Protein AF-A0A6J1W344-F1 (afdb_monomer)

Nearest PDB structures (foldseek):
  9b3n-assembly1_A  TM=4.536E-01  e=1.847E-21  Homo sapiens
  5uk5-assembly1_A  TM=3.828E-01  e=1.157E-17  Rattus norvegicus
  5fm9-assembly1_A-2  TM=4.389E-01  e=2.817E-15  Homo sapiens
  9b3g-assembly1_A  TM=4.294E-01  e=3.507E-11  Homo sapiens
  4d90-assembly3_A  TM=3.451E-01  e=7.421E-11  Homo sapiens

Radius of gyration: 37.73 Å; Cα contacts (8 Å, |Δi|>4): 621; chains: 1; bounding box: 95×56×81 Å

Solvent-accessible surface area (backbone atoms only — not comparable to full-atom values): 17572 Å² total; per-residue (Å²): 132,83,86,69,98,64,95,78,77,72,65,62,54,48,67,62,59,39,39,90,88,78,67,43,57,62,27,29,83,82,19,46,65,41,66,40,87,91,42,64,44,39,50,49,45,86,34,38,37,64,79,32,15,75,38,74,49,64,48,50,80,71,59,71,46,32,76,91,21,40,72,46,70,44,68,38,88,60,41,67,43,42,42,47,34,46,18,30,35,64,78,26,10,74,38,70,44,64,37,44,78,82,58,63,30,33,88,79,20,49,66,40,71,27,60,84,30,84,67,4,37,46,42,51,48,49,96,40,37,37,68,80,30,23,76,39,56,34,37,48,57,87,81,58,66,33,35,79,76,18,45,60,40,68,40,97,62,40,40,42,43,47,49,33,93,66,34,30,68,81,33,14,78,37,54,66,84,52,64,57,77,77,58,71,30,33,80,86,18,47,64,40,82,37,99,54,90,87,31,47,47,16,35,12,42,65,31,24,27,30,53,34,17,76,38,83,33,86,84,41,83,42,43,73,31,43,89,75,76,82,79,88,80,83,77,66,57,83,62,88,63,38,84,80,48,37,66,70,72,58,60,44,78,95,26,55,36,75,51,40,46,21,18,54,39,33,60,44,84,92,54,100,60,76,51,80,63,35,89,56,95,62,72,50,78,80,51,47,54,72,77,50,61,51,72,89,26,54,38,84,34,43,54,26,18,59,51,45,64,112

Mean predicted aligned error: 20.06 Å

Secondary structure (DSS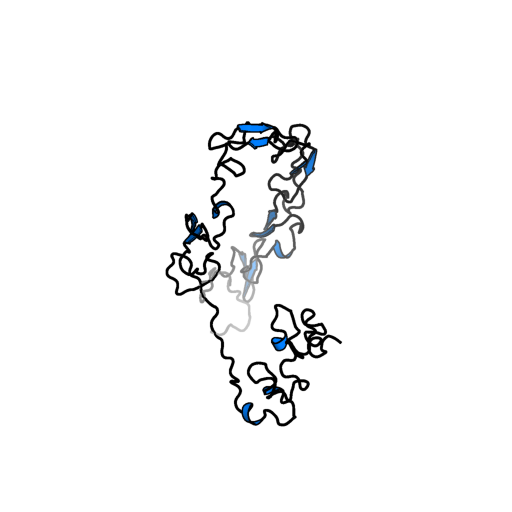P, 8-state):
-PPPSS------TTSSSB-TTT--BSSSTTPEEEEETTEEEEEPPTTEESTTS-EEP-GGGG--S-TTTEEEEEEETTEEEEEEPTTEESTTS-EE--TTTT----TTPEEEE-TTSTTSEEEEPPTTEESSSS-EETT-SSS----TT-EEE--SSS-EEEPPTTEESTTS-EETT-GGG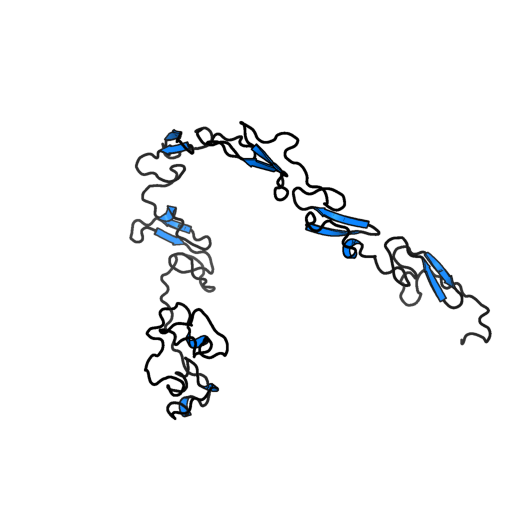G----TTPEEEE-SSTTSEEEEEPTTEESTTS-EE-TT--SEEPP--PPP-------STTHHHHTTSSS--GGG-SGGGHHHHTTTS-S-S-TTTT---SS-GGGTTTSSS--TTT-SGGGGGGGGTT-

pLDDT: mean 82.86, std 10.42, range [38.22, 96.69]

InterPro domains:
  IPR000152 EGF-type aspartate/asparagine hydroxylation site [PS00010] (33-44)
  IPR000742 EGF-like domain [PF00008] (24-52)
  IPR000742 EGF-like domain [PF00008] (60-92)
  IPR000742 EGF-like domain [PF00008] (100-132)
  IPR000742 EGF-like domain [PF00008] (141-170)
  IPR000742 EGF-like domain [PS00022] (42-53)
  IPR000742 EGF-like domain [PS00022] (82-93)
  IPR000742 EGF-like domain [PS00022] (123-134)
  IPR000742 EGF-like domain [PS00022] (161-172)
  IPR000742 EGF-like domain [PS00022] (202-213)
  IPR000742 EGF-like domain [PS01186] (42-53)
  IPR000742 EGF-like domain [PS01186] (82-93)
  IPR000742 EGF-like domain [PS01186] (161-172)
  IPR000742 EGF-like domain [PS50026] (10-54)
  IPR000742 EGF-like domain [PS50026] (56-94)
  IPR000742 EGF-like domain [PS50026] (96-135)
  IPR000742 EGF-like domain [PS50026] (137-173)
  IPR000742 EGF-like domain [PS50026] (176-214)
  IPR000742 EGF-like domain [SM00181] (13-54)
  IPR000742 EGF-like domain [SM00181] (59-94)

Organism: NCBI:txid8663

Structure (mmCIF, N/CA/C/O backbone):
data_AF-A0A6J1W344-F1
#
_entry.id   AF-A0A6J1W344-F1
#
loop_
_atom_site.group_PDB
_atom_site.id
_atom_site.type_symbol
_atom_site.label_atom_id
_atom_site.label_alt_id
_atom_site.label_comp_id
_atom_site.label_asym_id
_atom_site.label_entity_id
_atom_site.label_seq_id
_atom_site.pdbx_PDB_ins_code
_atom_site.Cartn_x
_atom_site.Cartn_y
_atom_site.Cartn_z
_atom_site.occupancy
_atom_site.B_iso_or_equiv
_atom_site.auth_seq_id
_atom_site.auth_comp_id
_atom_site.auth_asym_id
_atom_site.auth_atom_id
_atom_site.pdbx_PDB_model_num
ATOM 1 N N . PRO A 1 1 ? -44.504 23.475 47.290 1.00 38.22 1 PRO A N 1
ATOM 2 C CA . PRO A 1 1 ? -45.843 22.943 47.649 1.00 38.22 1 PRO A CA 1
ATOM 3 C C . PRO A 1 1 ? -45.927 21.449 47.295 1.00 38.22 1 PRO A C 1
ATOM 5 O O . PRO A 1 1 ? -45.581 21.108 46.167 1.00 38.22 1 PRO A O 1
ATOM 8 N N . PRO A 1 2 ? -46.295 20.559 48.233 1.00 43.62 2 PRO A N 1
ATOM 9 C CA . PRO A 1 2 ? -46.477 19.143 47.918 1.00 43.62 2 PRO A CA 1
ATOM 10 C C . PRO A 1 2 ? -47.719 18.968 47.018 1.00 43.62 2 PRO A C 1
ATOM 12 O O . PRO A 1 2 ? -48.656 19.763 47.150 1.00 43.62 2 PRO A O 1
ATOM 15 N N . PRO A 1 3 ? -47.758 17.979 46.106 1.00 48.47 3 PRO A N 1
ATOM 16 C CA . PRO A 1 3 ? -48.951 17.713 45.309 1.00 48.47 3 PRO A CA 1
ATOM 17 C C . PRO A 1 3 ? -50.066 17.150 46.202 1.00 48.47 3 PRO A C 1
ATOM 19 O O . PRO A 1 3 ? -49.810 16.370 47.120 1.00 48.47 3 PRO A O 1
ATOM 22 N N . GLY A 1 4 ? -51.296 17.598 45.950 1.00 46.12 4 GLY A N 1
ATOM 23 C CA . GLY A 1 4 ? -52.497 17.229 46.695 1.00 46.12 4 GLY A CA 1
ATOM 24 C C . GLY A 1 4 ? -52.945 15.776 46.502 1.00 46.12 4 GLY A C 1
ATOM 25 O O . GLY A 1 4 ? -52.471 15.052 45.634 1.00 46.12 4 GLY A O 1
ATOM 26 N N . VAL A 1 5 ? -53.894 15.378 47.350 1.00 54.56 5 VAL A N 1
ATOM 27 C CA . VAL A 1 5 ? -54.244 13.996 47.736 1.00 54.56 5 VAL A CA 1
ATOM 28 C C . VAL A 1 5 ? -55.045 13.208 46.685 1.00 54.56 5 VAL A C 1
ATOM 30 O O . VAL A 1 5 ? -55.353 12.045 46.904 1.00 54.56 5 VAL A O 1
ATOM 33 N N . HIS A 1 6 ? -55.312 13.762 45.506 1.00 55.59 6 HIS A N 1
ATOM 34 C CA . HIS A 1 6 ? -55.834 12.989 44.379 1.00 55.59 6 HIS A CA 1
ATOM 35 C C . HIS A 1 6 ? -55.212 13.524 43.085 1.00 55.59 6 HIS A C 1
ATOM 37 O O . HIS A 1 6 ? -55.287 14.722 42.816 1.00 55.59 6 HIS A O 1
ATOM 43 N N . CYS A 1 7 ? -54.557 12.654 42.311 1.00 58.75 7 CYS A N 1
ATOM 44 C CA . CYS A 1 7 ? -53.861 12.947 41.051 1.00 58.75 7 CYS A CA 1
ATOM 45 C C . CYS A 1 7 ? -54.820 13.363 39.911 1.00 58.75 7 CYS A C 1
ATOM 47 O O . CYS A 1 7 ? -54.810 12.760 38.843 1.00 58.75 7 CYS A O 1
ATOM 49 N N . GLU A 1 8 ? -55.692 14.348 40.133 1.00 59.25 8 GLU A N 1
ATOM 50 C CA . GLU A 1 8 ? -56.788 14.701 39.213 1.00 59.25 8 GLU A CA 1
ATOM 51 C C . GLU A 1 8 ? -56.470 15.915 38.334 1.00 59.25 8 GLU A C 1
ATOM 53 O O . GLU A 1 8 ? -57.237 16.263 37.441 1.00 59.25 8 GLU A O 1
ATOM 58 N N . ILE A 1 9 ? -55.322 16.558 38.559 1.00 62.47 9 ILE A N 1
ATOM 59 C CA . ILE A 1 9 ? -54.866 17.700 37.767 1.00 62.47 9 ILE A CA 1
ATOM 60 C C . ILE A 1 9 ? -53.700 17.230 36.899 1.00 62.47 9 ILE A C 1
ATOM 62 O O . ILE A 1 9 ? -52.571 17.113 37.373 1.00 62.47 9 ILE A O 1
ATOM 66 N N . ASN A 1 10 ? -53.998 16.940 35.632 1.00 69.56 10 ASN A N 1
ATOM 67 C CA . ASN A 1 10 ? -52.996 16.664 34.610 1.00 69.56 10 ASN A CA 1
ATOM 68 C C . ASN A 1 10 ? -52.405 17.995 34.123 1.00 69.56 10 ASN A C 1
ATOM 70 O O . ASN A 1 10 ? -53.084 18.763 33.439 1.00 69.56 10 ASN A O 1
ATOM 74 N N . ILE A 1 11 ? -51.185 18.300 34.555 1.00 81.62 11 ILE A N 1
ATOM 75 C CA . ILE A 1 11 ? -50.441 19.481 34.111 1.00 81.62 11 ILE A CA 1
ATOM 76 C C . ILE A 1 11 ? -49.847 19.140 32.745 1.00 81.62 11 ILE A C 1
ATOM 78 O O . ILE A 1 11 ? -49.239 18.088 32.629 1.00 81.62 11 ILE A O 1
ATOM 82 N N . ASP A 1 12 ? -50.015 20.010 31.743 1.00 83.69 12 ASP A N 1
ATOM 83 C CA . ASP A 1 12 ? -49.447 19.786 30.406 1.00 83.69 12 ASP A CA 1
ATOM 84 C C . ASP A 1 12 ? -47.916 19.780 30.469 1.00 83.69 12 ASP A C 1
ATOM 86 O O . ASP A 1 12 ? -47.257 20.824 30.428 1.00 83.69 12 ASP A O 1
ATOM 90 N N . ASP A 1 13 ? -47.351 18.580 30.540 1.00 86.75 13 ASP A N 1
ATOM 91 C CA . ASP A 1 13 ? -45.921 18.360 30.647 1.00 86.75 13 ASP A CA 1
ATOM 92 C C . ASP A 1 13 ? -45.195 18.621 29.320 1.00 86.75 13 ASP A C 1
ATOM 94 O O . ASP A 1 13 ? -43.965 18.583 29.294 1.00 86.75 13 ASP A O 1
ATOM 98 N N . CYS A 1 14 ? -45.900 18.931 28.224 1.00 89.00 14 CYS A N 1
ATOM 99 C CA . CYS A 1 14 ? -45.315 19.357 26.952 1.00 89.00 14 CYS A CA 1
ATOM 100 C C . CYS A 1 14 ? -45.150 20.880 26.829 1.00 89.00 14 CYS A C 1
ATOM 102 O O . CYS A 1 14 ? -44.471 21.337 25.903 1.00 89.00 14 CYS A O 1
ATOM 104 N N . SER A 1 15 ? -45.706 21.659 27.763 1.00 89.38 15 SER A N 1
ATOM 105 C CA . SER A 1 15 ? -45.646 23.123 27.764 1.00 89.38 15 SER A CA 1
ATOM 106 C C . SER A 1 15 ? -44.937 23.649 29.022 1.00 89.38 15 SER A C 1
ATOM 108 O O . SER A 1 15 ? -45.443 23.477 30.128 1.00 89.38 15 SER A O 1
ATOM 110 N N . PRO A 1 16 ? -43.793 24.349 28.904 1.00 86.50 16 PRO A N 1
ATOM 111 C CA . PRO A 1 16 ? -43.102 24.743 27.673 1.00 86.50 16 PRO A CA 1
ATOM 112 C C . PRO A 1 16 ? -42.390 23.571 26.975 1.00 86.50 16 PRO A C 1
ATOM 114 O O . PRO A 1 16 ? -41.986 22.606 27.614 1.00 86.50 16 PRO A O 1
ATOM 117 N N . ALA A 1 17 ? -42.179 23.686 25.656 1.00 83.31 17 ALA A N 1
ATOM 118 C CA . ALA A 1 17 ? -41.548 22.640 24.834 1.00 83.31 17 ALA A CA 1
ATOM 119 C C . ALA A 1 17 ? -40.085 22.335 25.218 1.00 83.31 17 ALA A C 1
ATOM 121 O O . ALA A 1 17 ? -39.524 21.320 24.797 1.00 83.31 17 ALA A O 1
ATOM 122 N N . THR A 1 18 ? -39.462 23.208 26.007 1.00 86.62 18 THR A N 1
ATOM 123 C CA . THR A 1 18 ? -38.133 23.029 26.589 1.00 86.62 18 THR A CA 1
ATOM 124 C C . THR A 1 18 ? -38.235 22.825 28.091 1.00 86.62 18 THR A C 1
ATOM 126 O O . THR A 1 18 ? -39.094 23.392 28.763 1.00 86.62 18 THR A O 1
ATOM 129 N N . ASP A 1 19 ? -37.338 22.015 28.632 1.00 83.56 19 ASP A N 1
ATOM 130 C CA . ASP A 1 19 ? -37.222 21.838 30.069 1.00 83.56 19 ASP A CA 1
ATOM 131 C C . ASP A 1 19 ? -36.736 23.148 30.737 1.00 83.56 19 ASP A C 1
ATOM 133 O O . ASP A 1 19 ? -35.712 23.695 30.318 1.00 83.56 19 ASP A O 1
ATOM 137 N N . PRO A 1 20 ? -37.433 23.675 31.761 1.00 81.25 20 PRO A N 1
ATOM 138 C CA . PRO A 1 20 ? -37.092 24.964 32.365 1.00 81.25 20 PRO A CA 1
ATOM 139 C C . PRO A 1 20 ? -35.741 25.008 33.093 1.00 81.25 20 PRO A C 1
ATOM 141 O O . PRO A 1 20 ? -35.205 26.097 33.281 1.00 81.25 20 PRO A O 1
ATOM 144 N N . GLN A 1 21 ? -35.202 23.864 33.532 1.00 83.38 21 GLN A N 1
ATOM 145 C CA . GLN A 1 21 ? -33.934 23.810 34.269 1.00 83.38 21 GLN A CA 1
ATOM 146 C C . GLN A 1 21 ? -32.740 23.609 33.337 1.00 83.38 21 GLN A C 1
ATOM 148 O O . GLN A 1 21 ? -31.692 24.222 33.520 1.00 83.38 21 GLN A O 1
ATOM 153 N N . THR A 1 22 ? -32.894 22.748 32.334 1.00 85.25 22 THR A N 1
ATOM 154 C CA . THR A 1 22 ? -31.814 22.347 31.423 1.00 85.25 22 THR A CA 1
ATOM 155 C C . THR A 1 22 ? -31.841 23.089 30.090 1.00 85.25 22 THR A C 1
ATOM 157 O O . THR A 1 22 ? -30.875 23.007 29.337 1.00 85.25 22 THR A O 1
ATOM 160 N N . LEU A 1 23 ? -32.938 23.792 29.774 1.00 84.88 23 LEU A N 1
ATOM 161 C CA . LEU A 1 23 ? -33.190 24.486 28.501 1.00 84.88 23 LEU A CA 1
ATOM 162 C C . LEU A 1 23 ? -33.143 23.570 27.262 1.00 84.88 23 LEU A C 1
ATOM 164 O O . LEU A 1 23 ? -33.105 24.052 26.130 1.00 84.88 23 LEU A O 1
ATOM 168 N N . THR A 1 24 ? -33.180 22.248 27.450 1.00 87.44 24 THR A N 1
ATOM 169 C CA . THR A 1 24 ? -33.183 21.275 26.349 1.00 87.44 24 THR A CA 1
ATOM 170 C C . THR A 1 24 ? -34.606 21.004 25.849 1.00 87.44 24 THR A C 1
ATOM 172 O O . THR A 1 24 ? -35.546 21.032 26.647 1.00 87.44 24 THR A O 1
ATOM 175 N N . PRO A 1 25 ? -34.814 20.733 24.547 1.00 89.50 25 PRO A N 1
ATOM 176 C CA . PRO A 1 25 ? -36.134 20.383 24.020 1.00 89.50 25 PRO A CA 1
ATOM 177 C C . PRO A 1 25 ? -36.622 19.070 24.630 1.00 89.50 25 PRO A C 1
ATOM 179 O O . PRO A 1 25 ? -35.883 18.091 24.634 1.00 89.50 25 PRO A O 1
ATOM 182 N N . LYS A 1 26 ? -37.863 19.018 25.128 1.00 89.69 26 LYS A N 1
ATOM 183 C CA . LYS A 1 26 ? -38.433 17.827 25.788 1.00 89.69 26 LYS A CA 1
ATOM 184 C C . LYS A 1 26 ? -38.352 16.575 24.908 1.00 89.69 26 LYS A C 1
ATOM 186 O O . LYS A 1 26 ? -37.966 15.528 25.413 1.00 89.69 26 LYS A O 1
ATOM 191 N N . CYS A 1 27 ? -38.576 16.715 23.601 1.00 93.56 27 CYS A N 1
ATOM 192 C CA . CYS A 1 27 ? -38.293 15.685 22.599 1.00 93.56 27 CYS A CA 1
ATOM 193 C C . CYS A 1 27 ? -37.255 16.193 21.586 1.00 93.56 27 CYS A C 1
ATOM 195 O O . CYS A 1 27 ? -37.446 17.237 20.959 1.00 93.56 27 CYS A O 1
ATOM 197 N N . PHE A 1 28 ? -36.163 15.454 21.413 1.00 91.88 28 PHE A N 1
ATOM 198 C CA . PHE A 1 28 ? -35.108 15.718 20.438 1.00 91.88 28 PHE A CA 1
ATOM 199 C C . PHE A 1 28 ? -35.510 15.275 19.025 1.00 91.88 28 PHE A C 1
ATOM 201 O O . PHE A 1 28 ? -36.559 14.667 18.816 1.00 91.88 28 PHE A O 1
ATOM 208 N N . ASN A 1 29 ? -34.689 15.634 18.031 1.00 90.50 29 ASN A N 1
ATOM 209 C CA . ASN A 1 29 ? -34.823 15.190 16.637 1.00 90.50 29 ASN A CA 1
ATOM 210 C C . ASN A 1 29 ? -36.224 15.395 16.025 1.00 90.50 29 ASN A C 1
ATOM 212 O O . ASN A 1 29 ? -36.704 14.592 15.229 1.00 90.50 29 ASN A O 1
ATOM 216 N N . LYS A 1 30 ? -36.879 16.511 16.385 1.00 90.88 30 LYS A N 1
ATOM 217 C CA . LYS A 1 30 ? -38.253 16.861 15.972 1.00 90.88 30 LYS A CA 1
ATOM 218 C C . LYS A 1 30 ? -39.311 15.826 16.396 1.00 90.88 30 LYS A C 1
ATOM 220 O O . LYS A 1 30 ? -40.369 15.746 15.774 1.00 90.88 30 LYS A O 1
ATOM 225 N N . GLY A 1 31 ? -39.042 15.055 17.451 1.00 92.38 31 GLY A N 1
ATOM 226 C CA . GLY A 1 31 ? -40.023 14.176 18.078 1.00 92.38 31 GLY A CA 1
ATOM 227 C C . GLY A 1 31 ? -41.233 14.958 18.592 1.00 92.38 31 GLY A C 1
ATOM 228 O O . GLY A 1 31 ? -41.122 16.106 19.029 1.00 92.38 31 GLY A O 1
ATOM 229 N N . ARG A 1 32 ? -42.413 14.339 18.532 1.00 94.75 32 ARG A N 1
ATOM 230 C CA . ARG A 1 32 ? -43.663 14.941 19.006 1.00 94.75 32 ARG A CA 1
ATOM 231 C C . ARG A 1 32 ? -43.885 14.587 20.474 1.00 94.75 32 ARG A C 1
ATOM 233 O O . ARG A 1 32 ? -44.046 13.415 20.800 1.00 94.75 32 ARG A O 1
ATOM 240 N N . CYS A 1 33 ? -43.965 15.601 21.331 1.00 94.69 33 CYS A N 1
ATOM 241 C CA . CYS A 1 33 ? -44.332 15.424 22.734 1.00 94.69 33 CYS A CA 1
ATOM 242 C C . CYS A 1 33 ? -45.811 15.033 22.869 1.00 94.69 33 CYS A C 1
ATOM 244 O O . CYS A 1 33 ? -46.678 15.569 22.171 1.00 94.69 33 CYS A O 1
ATOM 246 N N . VAL A 1 34 ? -46.082 14.072 23.745 1.00 94.19 34 VAL A N 1
ATOM 247 C CA . VAL A 1 34 ? -47.416 13.597 24.102 1.00 94.19 34 VAL A CA 1
ATOM 248 C C . VAL A 1 34 ? -47.541 13.619 25.617 1.00 94.19 34 VAL A C 1
ATOM 250 O O . VAL A 1 34 ? -46.873 12.846 26.307 1.00 94.19 34 VAL A O 1
ATOM 253 N N . ASP A 1 35 ? -48.422 14.490 26.092 1.00 90.19 35 ASP A N 1
ATOM 254 C CA . ASP A 1 35 ? -48.763 14.669 27.499 1.00 90.19 35 ASP A CA 1
ATOM 255 C C . ASP A 1 35 ? -49.410 13.405 28.100 1.00 90.19 35 ASP A C 1
ATOM 257 O O . ASP A 1 35 ? -50.191 12.708 27.431 1.00 90.19 35 ASP A O 1
ATOM 261 N N . LYS A 1 36 ? -49.044 13.069 29.340 1.00 87.12 36 LYS A N 1
ATOM 262 C CA . LYS A 1 36 ? -49.486 11.876 30.077 1.00 87.12 36 LYS A CA 1
ATOM 263 C C . LYS A 1 36 ? -49.763 12.237 31.535 1.00 87.12 36 LYS A C 1
ATOM 265 O O . LYS A 1 36 ? -49.214 13.174 32.087 1.00 87.12 36 LYS A O 1
ATOM 270 N N . VAL A 1 37 ? -50.563 11.412 32.206 1.00 84.12 37 VAL A N 1
ATOM 271 C CA . VAL A 1 37 ? -50.795 11.584 33.645 1.00 84.12 37 VAL A CA 1
ATOM 272 C C . VAL A 1 37 ? -49.487 11.347 34.404 1.00 84.12 37 VAL A C 1
ATOM 274 O O . VAL A 1 37 ? -49.003 10.216 34.464 1.00 84.12 37 VAL A O 1
ATOM 277 N N . GLY A 1 38 ? -48.939 12.414 34.988 1.00 80.06 38 GLY A N 1
ATOM 278 C CA . GLY A 1 38 ? -47.702 12.378 35.771 1.00 80.06 38 GLY A CA 1
ATOM 279 C C . GLY A 1 38 ? -46.411 12.431 34.945 1.00 80.06 38 GLY A C 1
ATOM 280 O O . GLY A 1 38 ? -45.372 12.011 35.458 1.00 80.06 38 GLY A O 1
ATOM 281 N N . GLY A 1 39 ? -46.458 12.903 33.693 1.00 86.19 39 GLY A N 1
ATOM 282 C CA . GLY A 1 39 ? -45.269 13.115 32.867 1.00 86.19 39 GLY A CA 1
ATOM 283 C C . GLY A 1 39 ? -45.573 13.285 31.376 1.00 86.19 39 GLY A C 1
ATOM 284 O O . GLY A 1 39 ? -46.703 13.470 30.948 1.00 86.19 39 GLY A O 1
ATOM 285 N N . TYR A 1 40 ? -44.554 13.138 30.531 1.00 90.50 40 TYR A N 1
ATOM 286 C CA . TYR A 1 40 ? -44.717 13.154 29.074 1.00 90.50 40 TYR A CA 1
ATOM 287 C C . TYR A 1 40 ? -44.023 11.956 28.425 1.00 90.50 40 TYR A C 1
ATOM 289 O O . TYR A 1 40 ? -43.172 11.301 29.021 1.00 90.50 40 TYR A O 1
ATOM 297 N N . SER A 1 41 ? -44.389 11.684 27.177 1.00 94.06 41 SER A N 1
ATOM 298 C CA . SER A 1 41 ? -43.730 10.702 26.308 1.00 94.06 41 SER A CA 1
ATOM 299 C C . SER A 1 41 ? -43.429 11.332 24.952 1.00 94.06 41 SER A C 1
ATOM 301 O O . SER A 1 41 ? -44.128 12.257 24.532 1.00 94.06 41 SER A O 1
ATOM 303 N N . CYS A 1 42 ? -42.410 10.844 24.249 1.00 95.75 42 CYS A N 1
ATOM 304 C CA . CYS A 1 42 ? -42.059 11.339 22.923 1.00 95.75 42 CYS A CA 1
ATOM 305 C C . CYS A 1 42 ? -42.396 10.311 21.838 1.00 95.75 42 CYS A C 1
ATOM 307 O O . CYS A 1 42 ? -42.020 9.146 21.918 1.00 95.75 42 CYS A O 1
ATOM 309 N N . LEU A 1 43 ? -43.095 10.755 20.791 1.00 95.12 43 LEU A N 1
ATOM 310 C CA . LEU A 1 43 ? -43.266 10.001 19.553 1.00 95.12 43 LEU A CA 1
ATOM 311 C C . LEU A 1 43 ? -42.148 10.383 18.586 1.00 95.12 43 LEU A C 1
ATOM 313 O O . LEU A 1 43 ? -42.119 11.505 18.066 1.00 95.12 43 LEU A O 1
ATOM 317 N N . CYS A 1 44 ? -41.233 9.450 18.356 1.00 92.31 44 CYS A N 1
ATOM 318 C CA . CYS A 1 44 ? -40.071 9.667 17.506 1.00 92.31 44 CYS A CA 1
ATOM 319 C C . CYS A 1 44 ? -40.421 9.565 16.023 1.00 92.31 44 CYS A C 1
ATOM 321 O O . CYS A 1 44 ? -41.293 8.793 15.618 1.00 92.31 44 CYS A O 1
ATOM 323 N N . LEU A 1 45 ? -39.735 10.367 15.207 1.00 88.94 45 LEU A N 1
ATOM 324 C CA . LEU A 1 45 ? -39.769 10.203 13.757 1.00 88.94 45 LEU A CA 1
ATOM 325 C C . LEU A 1 45 ? -39.030 8.911 13.359 1.00 88.94 45 LEU A C 1
ATOM 327 O O . LEU A 1 45 ? -38.156 8.466 14.106 1.00 88.94 45 LEU A O 1
ATOM 331 N N . PRO A 1 46 ? -39.344 8.317 12.189 1.00 87.25 46 PRO A N 1
ATOM 332 C CA . PRO A 1 46 ? -38.592 7.178 11.668 1.00 87.25 46 PRO A CA 1
ATOM 333 C C . PRO A 1 46 ? -37.084 7.463 11.655 1.00 87.25 46 PRO A C 1
ATOM 335 O O . PRO A 1 46 ? -36.677 8.566 11.288 1.00 87.25 46 PRO A O 1
ATOM 338 N N . GLY A 1 47 ? -36.284 6.483 12.077 1.00 82.75 47 GLY A N 1
ATOM 339 C CA . GLY A 1 47 ? -34.832 6.610 12.239 1.00 82.75 47 GLY A CA 1
ATOM 340 C C . GLY A 1 47 ? -34.372 7.079 13.623 1.00 82.75 47 GLY A C 1
ATOM 341 O O . GLY A 1 47 ? -33.188 6.997 13.899 1.00 82.75 47 GLY A O 1
ATOM 342 N N . PHE A 1 48 ? -35.265 7.504 14.528 1.00 88.62 48 PHE A N 1
ATOM 343 C CA . PHE A 1 48 ? -34.884 7.946 15.878 1.00 88.62 48 PHE A CA 1
ATOM 344 C C . PHE A 1 48 ? -35.480 7.072 16.988 1.00 88.62 48 PHE A C 1
ATOM 346 O O . PHE A 1 48 ? -36.594 6.559 16.867 1.00 88.62 48 PHE A O 1
ATOM 353 N N . VAL A 1 49 ? -34.740 6.925 18.088 1.00 86.62 49 VAL A N 1
ATOM 354 C CA . VAL A 1 49 ? -35.062 6.090 19.257 1.00 86.62 49 VAL A CA 1
ATOM 355 C C . VAL A 1 49 ? -34.655 6.773 20.567 1.00 86.62 49 VAL A C 1
ATOM 357 O O . VAL A 1 49 ? -33.974 7.798 20.567 1.00 86.62 49 VAL A O 1
ATOM 360 N N . GLY A 1 50 ? -35.071 6.192 21.693 1.00 88.06 50 GLY A N 1
ATOM 361 C CA . GLY A 1 50 ? -34.856 6.733 23.037 1.00 88.06 50 GLY A CA 1
ATOM 362 C C . GLY A 1 50 ? -36.117 7.382 23.605 1.00 88.06 50 GLY A C 1
ATOM 363 O O . GLY A 1 50 ? -37.035 7.735 22.864 1.00 88.06 50 GLY A O 1
ATOM 364 N N . GLU A 1 51 ? -36.160 7.536 24.928 1.00 91.50 51 GLU A N 1
ATOM 365 C CA . GLU A 1 51 ? -37.327 8.066 25.656 1.00 91.50 51 GLU A CA 1
ATOM 366 C C . GLU A 1 51 ? -37.675 9.500 25.230 1.00 91.50 51 GLU A C 1
ATOM 368 O O . GLU A 1 51 ? -38.833 9.920 25.285 1.00 91.50 51 GLU A O 1
ATOM 373 N N . ARG A 1 52 ? -36.673 10.254 24.762 1.00 91.88 52 ARG A N 1
ATOM 374 C CA . ARG A 1 52 ? -36.806 11.622 24.260 1.00 91.88 52 ARG A CA 1
ATOM 375 C C . ARG A 1 52 ? -36.393 11.743 22.794 1.00 91.88 52 ARG A C 1
ATOM 377 O O . ARG A 1 52 ? -36.170 12.861 22.334 1.00 91.88 52 ARG A O 1
ATOM 384 N N . CYS A 1 53 ? -36.328 10.641 22.044 1.00 92.00 53 CYS A N 1
ATOM 385 C CA . CYS A 1 53 ? -35.892 10.600 20.642 1.00 92.00 53 CYS A CA 1
ATOM 386 C C . CYS A 1 53 ? -34.471 11.133 20.410 1.00 92.00 53 CYS A C 1
ATOM 388 O O . CYS A 1 53 ? -34.184 11.714 19.366 1.00 92.00 53 CYS A O 1
ATOM 390 N N . GLU A 1 54 ? -33.598 11.002 21.403 1.00 88.50 54 GLU A N 1
ATOM 391 C CA . GLU A 1 54 ? -32.230 11.512 21.406 1.00 88.50 54 GLU A CA 1
ATOM 392 C C . GLU A 1 54 ? -31.256 10.676 20.565 1.00 88.50 54 GLU A C 1
ATOM 394 O O . GLU A 1 54 ? -30.233 11.201 20.125 1.00 88.50 54 GLU A O 1
ATOM 399 N N . GLY A 1 55 ? -31.570 9.402 20.321 1.00 86.69 55 GLY A N 1
ATOM 400 C CA . GLY A 1 55 ? -30.730 8.479 19.563 1.00 86.69 55 GLY A CA 1
ATOM 401 C C . GLY A 1 55 ? -31.132 8.382 18.094 1.00 86.69 55 GLY A C 1
ATOM 402 O O . GLY A 1 55 ? -32.317 8.317 17.781 1.00 86.69 55 GLY A O 1
ATOM 403 N N . ASP A 1 56 ? -30.147 8.324 17.200 1.00 84.19 56 ASP A N 1
ATOM 404 C CA . ASP A 1 56 ? -30.308 7.919 15.794 1.00 84.19 56 ASP A CA 1
ATOM 405 C C . ASP A 1 56 ? -30.093 6.399 15.685 1.00 84.19 56 ASP A C 1
ATOM 407 O O . ASP A 1 56 ? -29.141 5.854 16.255 1.00 84.19 56 ASP A O 1
ATOM 411 N N . VAL A 1 57 ? -30.998 5.697 15.007 1.00 87.06 57 VAL A N 1
ATOM 412 C CA . VAL A 1 57 ? -30.925 4.246 14.790 1.00 87.06 57 VAL A CA 1
ATOM 413 C C . VAL A 1 57 ? -29.817 3.973 13.805 1.00 87.06 57 VAL A C 1
ATOM 415 O O . VAL A 1 57 ? -29.936 4.395 12.677 1.00 87.06 57 VAL A O 1
ATOM 418 N N . ASN A 1 58 ? -28.797 3.202 14.174 1.00 85.38 58 ASN A N 1
ATOM 419 C CA . ASN A 1 58 ? -27.739 2.858 13.229 1.00 85.38 58 ASN A CA 1
ATOM 420 C C . ASN A 1 58 ? -28.157 1.710 12.285 1.00 85.38 58 ASN A C 1
ATOM 422 O O . ASN A 1 58 ? -28.008 0.533 12.631 1.00 85.38 58 ASN A O 1
ATOM 426 N N . GLU A 1 59 ? -28.656 2.030 11.087 1.00 87.38 59 GLU A N 1
ATOM 427 C CA . GLU A 1 59 ? -29.073 1.057 10.070 1.00 87.38 59 GLU A CA 1
ATOM 428 C C . GLU A 1 59 ? -27.927 0.143 9.607 1.00 87.38 59 GLU A C 1
ATOM 430 O O . GLU A 1 59 ? -28.172 -1.012 9.241 1.00 87.38 59 GLU A O 1
ATOM 435 N N . CYS A 1 60 ? -26.671 0.601 9.663 1.00 88.25 60 CYS A N 1
ATOM 436 C CA . CYS A 1 60 ? -25.517 -0.215 9.274 1.00 88.25 60 CYS A CA 1
ATOM 437 C C . CYS A 1 60 ? -25.298 -1.430 10.191 1.00 88.25 60 CYS A C 1
ATOM 439 O O . CYS A 1 60 ? -24.759 -2.439 9.731 1.00 88.25 60 CYS A O 1
ATOM 441 N N . LEU A 1 61 ? -25.765 -1.397 11.447 1.00 89.00 61 LEU A N 1
ATOM 442 C CA . LEU A 1 61 ? -25.653 -2.535 12.374 1.00 89.00 61 LEU A CA 1
ATOM 443 C C . LEU A 1 61 ? -26.476 -3.756 11.938 1.00 89.00 61 LEU A C 1
ATOM 445 O O . LEU A 1 61 ? -26.178 -4.876 12.345 1.00 89.00 61 LEU A O 1
ATOM 449 N N . SER A 1 62 ? -27.474 -3.566 11.069 1.00 87.00 62 SER A N 1
ATOM 450 C CA . SER A 1 62 ? -28.273 -4.665 10.508 1.00 87.00 62 SER A CA 1
ATOM 451 C C . SER A 1 62 ? -27.587 -5.378 9.335 1.00 87.00 62 SER A C 1
ATOM 453 O O . SER A 1 62 ? -28.198 -6.235 8.700 1.00 87.00 62 SER A O 1
ATOM 455 N N . ASN A 1 63 ? -26.333 -5.027 9.022 1.00 90.00 63 ASN A N 1
ATOM 456 C CA . ASN A 1 63 ? -25.576 -5.518 7.867 1.00 90.00 63 ASN A CA 1
ATOM 457 C C . ASN A 1 63 ? -26.360 -5.445 6.538 1.00 90.00 63 ASN A C 1
ATOM 459 O O . ASN A 1 63 ? -26.474 -6.449 5.832 1.00 90.00 63 ASN A O 1
ATOM 463 N N . PRO A 1 64 ? -26.906 -4.273 6.158 1.00 91.19 64 PRO A N 1
ATOM 464 C CA . PRO A 1 64 ? -27.721 -4.158 4.953 1.00 91.19 64 PRO A CA 1
ATOM 465 C C . PRO A 1 64 ? -26.905 -4.227 3.649 1.00 91.19 64 PRO A C 1
ATOM 467 O O . PRO A 1 64 ? -27.488 -4.369 2.578 1.00 91.19 64 PRO A O 1
ATOM 470 N N . CYS A 1 65 ? -25.576 -4.123 3.719 1.00 96.12 65 CYS A N 1
ATOM 471 C CA . CYS A 1 65 ? -24.660 -4.110 2.579 1.00 96.12 65 CYS A CA 1
ATOM 472 C C . CYS A 1 65 ? -24.060 -5.503 2.280 1.00 96.12 65 CYS A C 1
ATOM 474 O O . CYS A 1 65 ? -23.735 -6.243 3.208 1.00 96.12 65 CYS A O 1
ATOM 476 N N . ASP A 1 66 ? -23.849 -5.858 1.004 1.00 95.00 66 ASP A N 1
ATOM 477 C CA . ASP A 1 66 ? -23.148 -7.087 0.597 1.00 95.00 66 ASP A CA 1
ATOM 478 C C . ASP A 1 66 ? -21.661 -6.982 0.960 1.00 95.00 66 ASP A C 1
ATOM 480 O O . ASP A 1 66 ? -20.903 -6.177 0.414 1.00 95.00 66 ASP A O 1
ATOM 484 N N . GLN A 1 67 ? -21.227 -7.848 1.874 1.00 91.56 67 GLN A N 1
ATOM 485 C CA . GLN A 1 67 ? -19.868 -7.855 2.414 1.00 91.56 67 GLN A CA 1
ATOM 486 C C . GLN A 1 67 ? -18.779 -8.027 1.342 1.00 91.56 67 GLN A C 1
ATOM 488 O O . GLN A 1 67 ? -17.650 -7.572 1.535 1.00 91.56 67 GLN A O 1
ATOM 493 N N . ARG A 1 68 ? -19.092 -8.663 0.204 1.00 90.56 68 ARG A N 1
ATOM 494 C CA . ARG A 1 68 ? -18.133 -8.873 -0.894 1.00 90.56 68 ARG A CA 1
ATOM 495 C C . ARG A 1 68 ? -17.877 -7.587 -1.672 1.00 90.56 68 ARG A C 1
ATOM 497 O O . ARG A 1 68 ? -16.746 -7.337 -2.090 1.00 90.56 68 ARG A O 1
ATOM 504 N N . GLY A 1 69 ? -18.928 -6.793 -1.864 1.00 90.31 69 GLY A N 1
ATOM 505 C CA . GLY A 1 69 ? -18.918 -5.608 -2.712 1.00 90.31 69 GLY A CA 1
ATOM 506 C C . GLY A 1 69 ? -18.764 -4.293 -1.966 1.00 90.31 69 GLY A C 1
ATOM 507 O O . GLY A 1 69 ? -18.458 -3.285 -2.593 1.00 90.31 69 GLY A O 1
ATOM 508 N N . THR A 1 70 ? -18.955 -4.262 -0.650 1.00 94.19 70 THR A N 1
ATOM 509 C CA . THR A 1 70 ? -18.928 -3.021 0.132 1.00 94.19 70 THR A CA 1
ATOM 510 C C . THR A 1 70 ? -17.547 -2.735 0.723 1.00 94.19 70 THR A C 1
ATOM 512 O O . THR A 1 70 ? -16.851 -3.623 1.222 1.00 94.19 70 THR A O 1
ATOM 515 N N . GLN A 1 71 ? -17.124 -1.476 0.616 1.00 93.50 71 GLN A N 1
ATOM 516 C CA . GLN A 1 71 ? -15.937 -0.918 1.261 1.00 93.50 71 GLN A CA 1
ATOM 517 C C . GLN A 1 71 ? -16.286 -0.338 2.634 1.00 93.50 71 GLN A C 1
ATOM 519 O O . GLN A 1 71 ? -15.537 -0.531 3.585 1.00 93.50 71 GLN A O 1
ATOM 524 N N . ASN A 1 72 ? -17.418 0.360 2.730 1.00 94.38 72 ASN A N 1
ATOM 525 C CA . ASN A 1 72 ? -17.869 1.016 3.950 1.00 94.38 72 ASN A CA 1
ATOM 526 C C . ASN A 1 72 ? -19.403 1.135 3.964 1.00 94.38 72 ASN A C 1
ATOM 528 O O . ASN A 1 72 ? -20.021 1.272 2.907 1.00 94.38 72 ASN A O 1
ATOM 532 N N . CYS A 1 73 ? -20.022 1.090 5.145 1.00 95.00 73 CYS A N 1
ATOM 533 C CA . CYS A 1 73 ? -21.437 1.416 5.318 1.00 95.00 73 CYS A CA 1
ATOM 534 C C . CYS A 1 73 ? -21.545 2.767 6.017 1.00 95.00 73 CYS A C 1
ATOM 536 O O . CYS A 1 73 ? -21.041 2.951 7.121 1.00 95.00 73 CYS A O 1
ATOM 538 N N . VAL A 1 74 ? -22.202 3.714 5.358 1.00 94.06 74 VAL A N 1
ATOM 539 C CA . VAL A 1 74 ? -22.416 5.060 5.873 1.00 94.06 74 VAL A CA 1
ATOM 540 C C . VAL A 1 74 ? -23.830 5.153 6.420 1.00 94.06 74 VAL A C 1
ATOM 542 O O . VAL A 1 74 ? -24.807 5.054 5.672 1.00 94.06 74 VAL A O 1
ATOM 545 N N . GLN A 1 75 ? -23.902 5.379 7.725 1.00 87.44 75 GLN A N 1
ATOM 546 C CA . GLN A 1 75 ? -25.124 5.666 8.460 1.00 87.44 75 GLN A CA 1
ATOM 547 C C . GLN A 1 75 ? -25.800 6.945 7.942 1.00 87.44 75 GLN A C 1
ATOM 549 O O . GLN A 1 75 ? -25.124 7.949 7.689 1.00 87.44 75 GLN A O 1
ATOM 554 N N . ARG A 1 76 ? -27.128 6.926 7.781 1.00 87.38 76 ARG A N 1
ATOM 555 C CA . ARG A 1 76 ? -27.943 8.101 7.437 1.00 87.38 76 ARG A CA 1
ATOM 556 C C . ARG A 1 76 ? -29.208 8.108 8.289 1.00 87.38 76 ARG A C 1
ATOM 558 O O . ARG A 1 76 ? -29.646 7.079 8.760 1.00 87.38 76 ARG A O 1
ATOM 565 N N . VAL A 1 77 ? -29.839 9.269 8.434 1.00 85.94 77 VAL A N 1
ATOM 566 C CA . VAL A 1 77 ? -31.111 9.349 9.165 1.00 85.94 77 VAL A CA 1
ATOM 567 C C . VAL A 1 77 ? -32.171 8.521 8.437 1.00 85.94 77 VAL A C 1
ATOM 569 O O . VAL A 1 77 ? -32.551 8.877 7.315 1.00 85.94 77 VAL A O 1
ATOM 572 N N . ASN A 1 78 ? -32.659 7.460 9.086 1.00 85.62 78 ASN A N 1
ATOM 573 C CA . ASN A 1 78 ? -33.679 6.550 8.555 1.00 85.62 78 ASN A CA 1
ATOM 574 C C . ASN A 1 78 ? -33.284 5.874 7.223 1.00 85.62 78 ASN A C 1
ATOM 576 O O . ASN A 1 78 ? -34.149 5.538 6.407 1.00 85.62 78 ASN A O 1
ATOM 580 N N . ASP A 1 79 ? -31.986 5.747 6.943 1.00 90.62 79 ASP A N 1
ATOM 581 C CA . ASP A 1 79 ? -31.472 5.151 5.710 1.00 90.62 79 ASP A CA 1
ATOM 582 C C . ASP A 1 79 ? -30.011 4.717 5.888 1.00 90.62 79 ASP A C 1
ATOM 584 O O . ASP A 1 79 ? -29.340 5.032 6.860 1.00 90.62 79 ASP A O 1
ATOM 588 N N . TYR A 1 80 ? -29.462 4.036 4.895 1.00 91.19 80 TYR A N 1
ATOM 589 C CA . TYR A 1 80 ? -28.045 3.702 4.853 1.00 91.19 80 TYR A CA 1
ATOM 590 C C . TYR A 1 80 ? -27.510 3.911 3.444 1.00 91.19 80 TYR A C 1
ATOM 592 O O . TYR A 1 80 ? -28.236 3.852 2.449 1.00 91.19 80 TYR A O 1
ATOM 600 N N . LYS A 1 81 ? -26.199 4.116 3.336 1.00 94.38 81 LYS A N 1
ATOM 601 C CA . LYS A 1 81 ? -25.501 4.117 2.053 1.00 94.38 81 LYS A CA 1
ATOM 602 C C . LYS A 1 81 ? -24.334 3.144 2.102 1.00 94.38 81 LYS A C 1
ATOM 604 O O . LYS A 1 81 ? -23.385 3.351 2.849 1.00 94.38 81 LYS A O 1
ATOM 609 N N . CYS A 1 82 ? -24.369 2.133 1.245 1.00 96.69 82 CYS A N 1
ATOM 610 C CA . CYS A 1 82 ? -23.218 1.271 1.018 1.00 96.69 82 CYS A CA 1
ATOM 611 C C . CYS A 1 82 ? -22.264 1.954 0.032 1.00 96.69 82 CYS A C 1
ATOM 613 O O . CYS A 1 82 ? -22.648 2.318 -1.080 1.00 96.69 82 CYS A O 1
ATOM 615 N N . GLU A 1 83 ? -21.015 2.148 0.435 1.00 94.75 83 GLU A N 1
ATOM 616 C CA . GLU A 1 83 ? -19.947 2.591 -0.454 1.00 94.75 83 GLU A CA 1
ATOM 617 C C . GLU A 1 83 ? -19.338 1.361 -1.116 1.00 94.75 83 GLU A C 1
ATOM 619 O O . GLU A 1 83 ? -18.731 0.517 -0.454 1.00 94.75 83 GLU A O 1
ATOM 624 N N . CYS A 1 84 ? -19.562 1.218 -2.419 1.00 92.62 84 CYS A N 1
ATOM 625 C CA . CYS A 1 84 ? -19.153 0.029 -3.153 1.00 92.62 84 CYS A CA 1
ATOM 626 C C . CYS A 1 84 ? -17.669 0.069 -3.514 1.00 92.62 84 CYS A C 1
ATOM 628 O O . CYS A 1 84 ? -17.134 1.103 -3.916 1.00 92.62 84 CYS A O 1
ATOM 630 N N . ARG A 1 85 ? -17.016 -1.091 -3.411 1.00 89.50 85 ARG A N 1
ATOM 631 C CA . ARG A 1 85 ? -15.684 -1.343 -3.957 1.00 89.50 85 ARG A CA 1
ATOM 632 C C . ARG A 1 85 ? -15.703 -1.109 -5.476 1.00 89.50 85 ARG A C 1
ATOM 634 O O . ARG A 1 85 ? -16.754 -1.275 -6.104 1.00 89.50 85 ARG A O 1
ATOM 641 N N . PRO A 1 86 ? -14.556 -0.770 -6.091 1.00 84.56 86 PRO A N 1
ATOM 642 C CA . PRO A 1 86 ? -14.448 -0.659 -7.544 1.00 84.56 86 PRO A CA 1
ATOM 643 C C . PRO A 1 86 ? -15.047 -1.880 -8.250 1.00 84.56 86 PRO A C 1
ATOM 645 O O . PRO A 1 86 ? -14.773 -3.002 -7.852 1.00 84.56 86 PRO A O 1
ATOM 648 N N . GLY A 1 87 ? -15.881 -1.677 -9.270 1.00 80.56 87 GLY A N 1
ATOM 649 C CA . GLY A 1 87 ? -16.523 -2.775 -10.002 1.00 80.56 87 GLY A CA 1
ATOM 650 C C . GLY A 1 87 ? -17.755 -3.400 -9.329 1.00 80.56 87 GLY A C 1
ATOM 651 O O . GLY A 1 87 ? -18.316 -4.334 -9.896 1.00 80.56 87 GLY A O 1
ATOM 652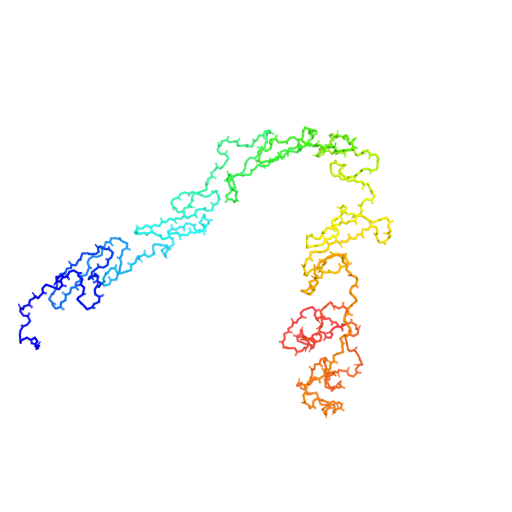 N N . TYR A 1 88 ? -18.219 -2.883 -8.187 1.00 89.44 88 TYR A N 1
ATOM 653 C CA . TYR A 1 88 ? -19.515 -3.226 -7.587 1.00 89.44 88 TYR A CA 1
ATOM 654 C C . TYR A 1 88 ? -20.502 -2.051 -7.667 1.00 89.44 88 TYR A C 1
ATOM 656 O O . TYR A 1 88 ? -20.116 -0.884 -7.655 1.00 89.44 88 TYR A O 1
ATOM 664 N N . THR A 1 89 ? -21.792 -2.364 -7.755 1.00 88.19 89 THR A N 1
ATOM 665 C CA . THR A 1 89 ? -22.914 -1.426 -7.864 1.00 88.19 89 THR A CA 1
ATOM 666 C C . THR A 1 89 ? -24.172 -2.003 -7.203 1.00 88.19 89 THR A C 1
ATOM 668 O O . THR A 1 89 ? -24.183 -3.142 -6.731 1.00 88.19 89 THR A O 1
ATOM 671 N N . GLY A 1 90 ? -25.245 -1.216 -7.170 1.00 91.69 90 GLY A N 1
ATOM 672 C CA . GLY A 1 90 ? -26.486 -1.525 -6.461 1.00 91.69 90 GLY A CA 1
ATOM 673 C C . GLY A 1 90 ? -26.539 -0.878 -5.078 1.00 91.69 90 GLY A C 1
ATOM 674 O O . GLY A 1 90 ? -25.520 -0.459 -4.528 1.00 91.69 90 GLY A O 1
ATOM 675 N N . ARG A 1 91 ? -27.746 -0.771 -4.507 1.00 93.62 91 ARG A N 1
ATOM 676 C CA . ARG A 1 91 ? -27.967 -0.120 -3.200 1.00 93.62 91 ARG A CA 1
ATOM 677 C C . ARG A 1 91 ? -27.180 -0.805 -2.082 1.00 93.62 91 ARG A C 1
ATOM 679 O O . ARG A 1 91 ? -26.774 -0.138 -1.136 1.00 93.62 91 ARG A O 1
ATOM 686 N N . ARG A 1 92 ? -26.964 -2.115 -2.208 1.00 95.25 92 ARG A N 1
ATOM 687 C CA . ARG A 1 92 ? -26.232 -2.943 -1.251 1.00 95.25 92 ARG A CA 1
ATOM 688 C C . ARG A 1 92 ? -24.891 -3.407 -1.809 1.00 95.25 92 ARG A C 1
ATOM 690 O O . ARG A 1 92 ? -24.289 -4.294 -1.226 1.00 95.25 92 ARG A O 1
ATOM 697 N N . CYS A 1 93 ? -24.416 -2.842 -2.920 1.00 94.44 93 CYS A N 1
ATOM 698 C CA . CYS A 1 93 ? -23.214 -3.307 -3.618 1.00 94.44 93 CYS A CA 1
ATOM 699 C C . CYS A 1 93 ? -23.265 -4.794 -4.014 1.00 94.44 93 CYS A C 1
ATOM 701 O O . CYS A 1 93 ? -22.238 -5.465 -4.061 1.00 94.44 93 CYS A O 1
ATOM 703 N N . GLU A 1 94 ? -24.462 -5.321 -4.279 1.00 92.94 94 GLU A N 1
ATOM 704 C CA . GLU A 1 94 ? -24.689 -6.739 -4.578 1.00 92.94 94 GLU A CA 1
ATOM 705 C C . GLU A 1 94 ? -24.419 -7.108 -6.044 1.00 92.94 94 GLU A C 1
ATOM 707 O O . GLU A 1 94 ? -24.374 -8.284 -6.401 1.00 92.94 94 GLU A O 1
ATOM 712 N N . THR A 1 95 ? -24.291 -6.107 -6.915 1.00 89.94 95 THR A N 1
ATOM 713 C CA . THR A 1 95 ? -24.174 -6.305 -8.360 1.00 89.94 95 THR A CA 1
ATOM 714 C C . THR A 1 95 ? -22.752 -6.012 -8.803 1.00 89.94 95 THR A C 1
ATOM 716 O O . THR A 1 95 ? -22.203 -4.968 -8.472 1.00 89.94 95 THR A O 1
ATOM 719 N N . VAL A 1 96 ? -22.152 -6.900 -9.592 1.00 87.00 96 VAL A N 1
ATOM 720 C CA . VAL A 1 96 ? -20.855 -6.635 -10.228 1.00 87.00 96 VAL A CA 1
ATOM 721 C C . VAL A 1 96 ? -21.095 -5.902 -11.544 1.00 87.00 96 VAL A C 1
ATOM 723 O O . VAL A 1 96 ? -21.877 -6.355 -12.380 1.00 87.00 96 VAL A O 1
ATOM 726 N N . PHE A 1 97 ? -20.427 -4.768 -11.736 1.00 84.56 97 PHE A N 1
ATOM 727 C CA . PHE A 1 97 ? -20.457 -4.042 -13.000 1.00 84.56 97 PHE A CA 1
ATOM 728 C C . PHE A 1 97 ? -19.729 -4.853 -14.081 1.00 84.56 97 PHE A C 1
ATOM 730 O O . PHE A 1 97 ? -18.550 -5.182 -13.939 1.00 84.56 97 PHE A O 1
ATOM 737 N N . ASN A 1 98 ? -20.432 -5.172 -15.169 1.00 85.25 98 ASN A N 1
ATOM 738 C CA . ASN A 1 98 ? -19.859 -5.889 -16.302 1.00 85.25 98 ASN A CA 1
ATOM 739 C C . ASN A 1 98 ? -19.113 -4.915 -17.223 1.00 85.25 98 ASN A C 1
ATOM 741 O O . ASN A 1 98 ? -19.664 -4.426 -18.209 1.00 85.25 98 ASN A O 1
ATOM 745 N N . GLY A 1 99 ? -17.834 -4.679 -16.927 1.00 85.19 99 GLY A N 1
ATOM 746 C CA . GLY A 1 99 ? -16.985 -3.825 -17.757 1.00 85.19 99 GLY A CA 1
ATOM 747 C C . GLY A 1 99 ? -16.740 -4.353 -19.177 1.00 85.19 99 GLY A C 1
ATOM 748 O O . GLY A 1 99 ? -16.248 -3.608 -20.014 1.00 85.19 99 GLY A O 1
ATOM 749 N N . CYS A 1 100 ? -17.103 -5.603 -19.483 1.00 89.88 100 CYS A N 1
ATOM 750 C CA . CYS A 1 100 ? -16.945 -6.189 -20.815 1.00 89.88 100 CYS A CA 1
ATOM 751 C C . CYS A 1 100 ? -18.126 -5.939 -21.761 1.00 89.88 100 CYS A C 1
ATOM 753 O O . CYS A 1 100 ? -18.029 -6.300 -22.931 1.00 89.88 100 CYS A O 1
ATOM 755 N N . GLN A 1 101 ? -19.227 -5.348 -21.284 1.00 89.50 101 GLN A N 1
ATOM 756 C CA . GLN A 1 101 ? -20.458 -5.190 -22.066 1.00 89.50 101 GLN A CA 1
ATOM 757 C C . GLN A 1 101 ? -20.253 -4.411 -23.376 1.00 89.50 101 GLN A C 1
ATOM 759 O O . GLN A 1 101 ? -20.812 -4.788 -24.400 1.00 89.50 101 GLN A O 1
ATOM 764 N N . GLU A 1 102 ? -19.402 -3.385 -23.355 1.00 87.88 102 GLU A N 1
ATOM 765 C CA . GLU A 1 102 ? -19.100 -2.535 -24.517 1.00 87.88 102 GLU A CA 1
ATOM 766 C C . GLU A 1 102 ? -17.928 -3.061 -25.370 1.00 87.88 102 GLU A C 1
ATOM 768 O O . GLU A 1 102 ? -17.509 -2.407 -26.319 1.00 87.88 102 GLU A O 1
ATOM 773 N N . GLY A 1 103 ? -17.360 -4.227 -25.036 1.00 91.38 103 GLY A N 1
ATOM 774 C CA . GLY A 1 103 ? -16.210 -4.792 -25.749 1.00 91.38 103 GLY A CA 1
ATOM 775 C C . GLY A 1 103 ? -14.960 -3.896 -25.723 1.00 91.38 103 GLY A C 1
ATOM 776 O O . GLY A 1 103 ? -14.441 -3.559 -26.785 1.00 91.38 103 GLY A O 1
ATOM 777 N N . PRO A 1 104 ? -14.437 -3.515 -24.541 1.00 92.75 104 PRO A N 1
ATOM 778 C CA . PRO A 1 104 ? -13.350 -2.539 -24.437 1.00 92.75 104 PRO A CA 1
ATOM 779 C C . PRO A 1 104 ? -12.000 -3.047 -24.963 1.00 92.75 104 PRO A C 1
ATOM 781 O O . PRO A 1 104 ? -11.129 -2.241 -25.271 1.00 92.75 104 PRO A O 1
ATOM 784 N N . CYS A 1 105 ? -11.794 -4.365 -25.050 1.00 94.94 105 CYS A N 1
ATOM 785 C CA . CYS A 1 105 ? -10.529 -4.940 -25.499 1.00 94.94 105 CYS A CA 1
ATOM 786 C C . CYS A 1 105 ? -10.403 -4.869 -27.023 1.00 94.94 105 CYS A C 1
ATOM 788 O O . CYS A 1 105 ? -11.145 -5.518 -27.759 1.00 94.94 105 CYS A O 1
ATOM 790 N N . GLN A 1 106 ? -9.424 -4.106 -27.488 1.00 93.06 106 GLN A N 1
ATOM 791 C CA . GLN A 1 106 ? -9.105 -3.899 -28.892 1.00 93.06 106 GLN A CA 1
ATOM 792 C C . GLN A 1 106 ? -8.221 -5.029 -29.437 1.00 93.06 106 GLN A C 1
ATOM 794 O O . GLN A 1 106 ? -7.739 -5.892 -28.699 1.00 93.06 106 GLN A O 1
ATOM 799 N N . ASN A 1 107 ? -8.007 -5.023 -30.757 1.00 90.75 107 ASN A N 1
ATOM 800 C CA . ASN A 1 107 ? -7.004 -5.846 -31.443 1.00 90.75 107 ASN A CA 1
ATOM 801 C C . ASN A 1 107 ? -7.085 -7.361 -31.149 1.00 90.75 107 ASN A C 1
ATOM 803 O O . ASN A 1 107 ? -6.076 -8.062 -31.154 1.00 90.75 107 ASN A O 1
ATOM 807 N N . GLY A 1 108 ? -8.292 -7.880 -30.896 1.00 89.12 108 GLY A N 1
ATOM 808 C CA . GLY A 1 108 ? -8.516 -9.300 -30.603 1.00 89.12 108 GLY A CA 1
ATOM 809 C C . GLY A 1 108 ? -8.209 -9.714 -29.158 1.00 89.12 108 GLY A C 1
ATOM 810 O O . GLY A 1 108 ? -8.077 -10.907 -28.882 1.00 89.12 108 GLY A O 1
ATOM 811 N N . GLY A 1 109 ? -8.086 -8.758 -28.232 1.00 93.06 109 GLY A N 1
ATOM 812 C CA . GLY A 1 109 ? -7.977 -9.033 -26.801 1.00 93.06 109 GLY A CA 1
ATOM 813 C C . GLY A 1 109 ? -9.217 -9.724 -26.231 1.00 93.06 109 GLY A C 1
ATOM 814 O O . GLY A 1 109 ? -10.348 -9.450 -26.626 1.00 93.06 109 GLY A O 1
ATOM 815 N N . THR A 1 110 ? -9.011 -10.636 -25.278 1.00 94.94 110 THR A N 1
ATOM 816 C CA . THR A 1 110 ? -10.114 -11.317 -24.579 1.00 94.94 110 THR A CA 1
ATOM 817 C C . THR A 1 110 ? -10.486 -10.547 -23.317 1.00 94.94 110 THR A C 1
ATOM 819 O O . THR A 1 110 ? -9.626 -10.326 -22.465 1.00 94.94 110 THR A O 1
ATOM 822 N N . CYS A 1 111 ? -11.756 -10.164 -23.180 1.00 94.00 111 CYS A N 1
ATOM 823 C CA . CYS A 1 111 ? -12.249 -9.445 -22.006 1.00 94.00 111 CYS A CA 1
ATOM 824 C C . CYS A 1 111 ? -12.692 -10.400 -20.893 1.00 94.00 111 CYS A C 1
ATOM 826 O O . CYS A 1 111 ? -13.377 -11.388 -21.158 1.00 94.00 111 CYS A O 1
ATOM 828 N N . ALA A 1 112 ? -12.351 -10.075 -19.647 1.00 91.38 112 ALA A N 1
ATOM 829 C CA . ALA A 1 112 ? -12.900 -10.713 -18.456 1.00 91.38 112 ALA A CA 1
ATOM 830 C C . ALA A 1 112 ? -13.394 -9.659 -17.456 1.00 91.38 112 ALA A C 1
ATOM 832 O O . ALA A 1 112 ? -12.724 -8.652 -17.227 1.00 91.38 112 ALA A O 1
ATOM 833 N N . VAL A 1 113 ? -14.561 -9.895 -16.846 1.00 88.31 113 VAL A N 1
ATOM 834 C CA . VAL A 1 113 ? -15.112 -9.017 -15.802 1.00 88.31 113 VAL A CA 1
ATOM 835 C C . VAL A 1 113 ? -14.205 -9.067 -14.577 1.00 88.31 113 VAL A C 1
ATOM 837 O 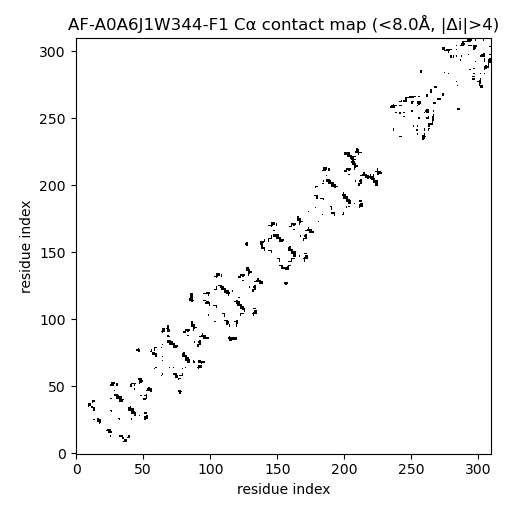O . VAL A 1 113 ? -13.877 -10.146 -14.088 1.00 88.31 113 VAL A O 1
ATOM 840 N N . ALA A 1 114 ? -13.805 -7.898 -14.080 1.00 85.12 114 ALA A N 1
ATOM 841 C CA . ALA A 1 114 ? -12.851 -7.775 -12.984 1.00 85.12 114 ALA A CA 1
ATOM 842 C C . ALA A 1 114 ? -13.329 -6.738 -11.963 1.00 85.12 114 ALA A C 1
ATOM 844 O O . ALA A 1 114 ? -13.105 -5.534 -12.112 1.00 85.12 114 ALA A O 1
ATOM 845 N N . SER A 1 115 ? -13.957 -7.226 -10.892 1.00 80.69 115 SER A N 1
ATOM 846 C CA . SER A 1 115 ? -14.546 -6.427 -9.807 1.00 80.69 115 SER A CA 1
ATOM 847 C C . SER A 1 115 ? -13.523 -5.868 -8.807 1.00 80.69 115 SER A C 1
ATOM 849 O O . SER A 1 115 ? -13.870 -5.528 -7.685 1.00 80.69 115 SER A O 1
ATOM 851 N N . ASN A 1 116 ? -12.237 -5.895 -9.136 1.00 78.56 116 ASN A N 1
ATOM 852 C CA . ASN A 1 116 ? -11.151 -5.299 -8.355 1.00 78.56 116 ASN A CA 1
ATOM 853 C C . ASN A 1 116 ? -10.468 -4.156 -9.122 1.00 78.56 116 ASN A C 1
ATOM 855 O O . ASN A 1 116 ? -9.525 -3.551 -8.621 1.00 78.56 116 ASN A O 1
ATOM 859 N N . THR A 1 117 ? -10.930 -3.860 -10.338 1.00 79.56 117 THR A N 1
ATOM 860 C CA . THR A 1 117 ? -10.412 -2.775 -11.170 1.00 79.56 117 THR A CA 1
ATOM 861 C C . THR A 1 117 ? -11.433 -1.644 -11.226 1.00 79.56 117 THR A C 1
ATOM 863 O O . THR A 1 117 ? -12.641 -1.881 -11.231 1.00 79.56 117 THR A O 1
ATOM 866 N N . LYS A 1 118 ? -10.966 -0.393 -11.322 1.00 79.12 118 LYS A N 1
ATOM 867 C CA . LYS A 1 118 ? -11.850 0.772 -11.513 1.00 79.12 118 LYS A CA 1
ATOM 868 C C . LYS A 1 118 ? -12.695 0.664 -12.789 1.00 79.12 118 LYS A C 1
ATOM 870 O O . LYS A 1 118 ? -13.805 1.179 -12.828 1.00 79.12 118 LYS A O 1
ATOM 875 N N . HIS A 1 119 ? -12.168 -0.012 -13.807 1.00 82.12 119 HIS A N 1
ATOM 876 C CA . HIS A 1 119 ? -12.816 -0.188 -15.103 1.00 82.12 119 HIS A CA 1
ATOM 877 C C . HIS A 1 119 ? -13.831 -1.345 -15.121 1.00 82.12 119 HIS A C 1
ATOM 879 O O . HIS A 1 119 ? -14.638 -1.427 -16.039 1.00 82.12 119 HIS A O 1
ATOM 885 N N . GLY A 1 120 ? -13.821 -2.231 -14.116 1.00 85.06 120 GLY A N 1
ATOM 886 C CA . GLY A 1 120 ? -14.713 -3.394 -14.053 1.00 85.06 120 GLY A CA 1
ATOM 887 C C . GLY A 1 120 ? -14.369 -4.519 -15.032 1.00 85.06 120 GLY A C 1
ATOM 888 O O . GLY A 1 120 ? -15.154 -5.453 -15.197 1.00 85.06 120 GLY A O 1
ATOM 889 N N . TYR A 1 121 ? -13.212 -4.448 -15.691 1.00 89.06 121 TYR A N 1
ATOM 890 C CA . TYR A 1 121 ? -12.729 -5.458 -16.625 1.00 89.06 121 TYR A CA 1
ATOM 891 C C . TYR A 1 121 ? -11.201 -5.521 -16.643 1.00 89.06 121 TYR A C 1
ATOM 893 O O . TYR A 1 121 ? -10.509 -4.587 -16.239 1.00 89.06 121 TYR A O 1
ATOM 901 N N . ILE A 1 122 ? -10.688 -6.633 -17.156 1.00 91.25 122 ILE A N 1
ATOM 902 C CA . ILE A 1 122 ? -9.295 -6.804 -17.551 1.00 91.25 122 ILE A CA 1
ATOM 903 C C . ILE A 1 122 ? -9.244 -7.383 -18.965 1.00 91.25 122 ILE A C 1
ATOM 905 O O . ILE A 1 122 ? -10.038 -8.261 -19.316 1.00 91.25 122 ILE A O 1
ATOM 909 N N . CYS A 1 123 ? -8.311 -6.890 -19.777 1.00 94.00 123 CYS A N 1
ATOM 910 C CA . CYS A 1 123 ? -8.058 -7.412 -21.111 1.00 94.00 123 CYS A CA 1
ATOM 911 C C . CYS A 1 123 ? -6.846 -8.341 -21.102 1.00 94.00 123 CYS A C 1
ATOM 913 O O . CYS A 1 123 ? -5.759 -7.977 -20.659 1.00 94.00 123 CYS A O 1
ATOM 915 N N . LYS A 1 124 ? -7.023 -9.550 -21.632 1.00 94.12 124 LYS A N 1
ATOM 916 C CA . LYS A 1 124 ? -5.914 -10.438 -21.970 1.00 94.12 124 LYS A CA 1
ATOM 917 C C . LYS A 1 124 ? -5.465 -10.131 -23.394 1.00 94.12 124 LYS A C 1
ATOM 919 O O . LYS A 1 124 ? -6.156 -10.497 -24.349 1.00 94.12 124 LYS A O 1
ATOM 924 N N . CYS A 1 125 ? -4.316 -9.475 -23.519 1.00 91.94 125 CYS A N 1
ATOM 925 C CA . CYS A 1 125 ? -3.789 -9.050 -24.809 1.00 91.94 125 CYS A CA 1
ATOM 926 C C . CYS A 1 125 ? -3.105 -10.192 -25.579 1.00 91.94 125 CYS A C 1
ATOM 928 O O . CYS A 1 125 ? -2.439 -11.040 -24.971 1.00 91.94 125 CYS A O 1
ATOM 930 N N . PRO A 1 126 ? -3.255 -10.233 -26.916 1.00 89.94 126 PRO A N 1
ATOM 931 C CA . PRO A 1 126 ? -2.469 -11.109 -27.776 1.00 89.94 126 PRO A CA 1
ATOM 932 C C . PRO A 1 126 ? -0.961 -10.801 -27.700 1.00 89.94 126 PRO A C 1
ATOM 934 O O . PRO A 1 126 ? -0.570 -9.698 -27.313 1.00 89.94 126 PRO A O 1
ATOM 937 N N . PRO A 1 127 ? -0.085 -11.743 -28.097 1.00 85.62 127 PRO A N 1
ATOM 938 C CA . PRO A 1 127 ? 1.359 -11.524 -28.078 1.00 85.62 127 PRO A CA 1
ATOM 939 C C . PRO A 1 127 ? 1.792 -10.305 -28.908 1.00 85.62 127 PRO A C 1
ATOM 941 O O . PRO A 1 127 ? 1.507 -10.235 -30.102 1.00 85.62 127 PRO A O 1
ATOM 944 N N . GLY A 1 128 ? 2.555 -9.399 -28.290 1.00 79.31 128 GLY A N 1
ATOM 945 C CA . GLY A 1 128 ? 3.048 -8.173 -28.931 1.00 79.31 128 GLY A CA 1
ATOM 946 C C . GLY A 1 128 ? 2.139 -6.953 -28.762 1.00 79.31 128 GLY A C 1
ATOM 947 O O . GLY A 1 128 ? 2.435 -5.922 -29.350 1.00 79.31 128 GLY A O 1
ATOM 948 N N . LEU A 1 129 ? 1.077 -7.054 -27.958 1.00 86.00 129 LEU A N 1
ATOM 949 C CA . LEU A 1 129 ? 0.210 -5.937 -27.590 1.00 86.00 129 LEU A CA 1
ATOM 950 C C . LEU A 1 129 ? 0.188 -5.744 -26.070 1.00 86.00 129 LEU A C 1
ATOM 952 O O . LEU A 1 129 ? 0.277 -6.721 -25.322 1.00 86.00 129 LEU A O 1
ATOM 956 N N . ASP A 1 130 ? 0.023 -4.505 -25.622 1.00 86.00 130 ASP A N 1
ATOM 957 C CA . ASP A 1 130 ? -0.190 -4.149 -24.218 1.00 86.00 130 ASP A CA 1
ATOM 958 C C . ASP A 1 130 ? -1.125 -2.934 -24.065 1.00 86.00 130 ASP A C 1
ATOM 960 O O . ASP A 1 130 ? -1.791 -2.509 -25.012 1.00 86.00 130 ASP A O 1
ATOM 964 N N . GLY A 1 131 ? -1.242 -2.412 -22.844 1.00 85.38 131 GLY A N 1
ATOM 965 C CA . GLY A 1 131 ? -2.234 -1.398 -22.484 1.00 85.38 131 GLY A CA 1
ATOM 966 C C . GLY A 1 131 ? -3.485 -1.979 -21.824 1.00 85.38 131 GLY A C 1
ATOM 967 O O . GLY A 1 131 ? -3.680 -3.194 -21.750 1.00 85.38 131 GLY A O 1
ATOM 968 N N . ILE A 1 132 ? -4.336 -1.092 -21.305 1.00 89.25 132 ILE A N 1
ATOM 969 C CA . ILE A 1 132 ? -5.547 -1.471 -20.549 1.00 89.25 132 ILE A CA 1
ATOM 970 C C . ILE A 1 132 ? -6.579 -2.121 -21.478 1.00 89.25 132 ILE A C 1
ATOM 972 O O . ILE A 1 132 ? -7.322 -3.011 -21.063 1.00 89.25 132 ILE A O 1
ATOM 976 N N . THR A 1 133 ? -6.589 -1.696 -22.740 1.00 92.00 133 THR A N 1
ATOM 977 C CA . THR A 1 133 ? -7.484 -2.155 -23.802 1.00 92.00 133 THR A CA 1
ATOM 978 C C . THR A 1 133 ? -6.748 -2.884 -24.926 1.00 92.00 133 THR A C 1
ATOM 980 O O . THR A 1 133 ? -7.354 -3.150 -25.956 1.00 92.00 133 THR A O 1
ATOM 983 N N . CYS A 1 134 ? -5.476 -3.259 -24.753 1.00 91.75 134 CYS A N 1
ATOM 984 C CA . CYS A 1 134 ? -4.636 -3.836 -25.815 1.00 91.75 134 CYS A CA 1
ATOM 985 C C . CYS A 1 134 ? -4.449 -2.902 -27.026 1.00 91.75 134 CYS A C 1
ATOM 987 O O . CYS A 1 134 ? -4.348 -3.352 -28.170 1.00 91.75 134 CYS A O 1
ATOM 989 N N . GLU A 1 135 ? -4.458 -1.594 -26.770 1.00 88.38 135 GLU A N 1
ATOM 990 C CA . GLU A 1 135 ? -4.353 -0.527 -27.763 1.00 88.38 135 GLU A CA 1
ATOM 991 C C . GLU A 1 135 ? -2.923 -0.311 -28.270 1.00 88.38 135 GLU A C 1
ATOM 993 O O . GLU A 1 135 ? -2.727 0.222 -29.362 1.00 88.38 135 GLU A O 1
ATOM 998 N N . ASN A 1 136 ? -1.924 -0.735 -27.496 1.00 82.38 136 ASN A N 1
ATOM 999 C CA . ASN A 1 136 ? -0.529 -0.435 -27.769 1.00 82.38 136 ASN A CA 1
ATOM 1000 C C . ASN A 1 136 ? 0.149 -1.607 -28.479 1.00 82.38 136 ASN A C 1
ATOM 1002 O O . ASN A 1 136 ? 0.104 -2.747 -28.016 1.00 82.38 136 ASN A O 1
ATOM 1006 N N . ASP A 1 137 ? 0.813 -1.313 -29.598 1.00 81.00 137 ASP A N 1
ATOM 1007 C CA . ASP A 1 137 ? 1.700 -2.258 -30.273 1.00 81.00 137 ASP A CA 1
ATOM 1008 C C . ASP A 1 137 ? 3.097 -2.181 -29.662 1.00 81.00 137 ASP A C 1
ATOM 1010 O O . ASP A 1 137 ? 3.863 -1.250 -29.936 1.00 81.00 137 ASP A O 1
ATOM 1014 N N . LEU A 1 138 ? 3.443 -3.196 -28.867 1.00 72.75 138 LEU A N 1
ATOM 1015 C CA . LEU A 1 138 ? 4.748 -3.306 -28.227 1.00 72.75 138 LEU A CA 1
ATOM 1016 C C . LEU A 1 138 ? 5.879 -3.360 -29.247 1.00 72.75 138 LEU A C 1
ATOM 1018 O O . LEU A 1 138 ? 6.998 -3.017 -28.898 1.00 72.75 138 LEU A O 1
ATOM 1022 N N . ARG A 1 139 ? 5.651 -3.803 -30.487 1.00 72.00 139 ARG A N 1
ATOM 1023 C CA . ARG A 1 139 ? 6.699 -3.888 -31.518 1.00 72.00 139 ARG A CA 1
ATOM 1024 C C . ARG A 1 139 ? 6.913 -2.565 -32.237 1.00 72.00 139 ARG A C 1
ATOM 1026 O O . ARG A 1 139 ? 7.938 -2.406 -32.904 1.00 72.00 139 ARG A O 1
ATOM 1033 N N . SER A 1 140 ? 5.987 -1.622 -32.097 1.00 77.69 140 SER A N 1
ATOM 1034 C CA . SER A 1 140 ? 6.089 -0.316 -32.726 1.00 77.69 140 SER A CA 1
ATOM 1035 C C . SER A 1 140 ? 7.131 0.558 -32.028 1.00 77.69 140 SER A C 1
ATOM 1037 O O . SER A 1 140 ? 7.229 0.623 -30.801 1.00 77.69 140 SER A O 1
ATOM 1039 N N . CYS A 1 141 ? 7.905 1.279 -32.835 1.00 76.81 141 CYS A N 1
ATOM 1040 C CA . CYS A 1 141 ? 8.822 2.317 -32.370 1.00 76.81 141 CYS A CA 1
ATOM 1041 C C . CYS A 1 141 ? 8.128 3.663 -32.113 1.00 76.81 141 CYS A C 1
ATOM 1043 O O . CYS A 1 141 ? 8.795 4.634 -31.776 1.00 76.81 141 CYS A O 1
ATOM 1045 N N . GLY A 1 142 ? 6.802 3.742 -32.281 1.00 68.81 142 GLY A N 1
ATOM 1046 C CA . GLY A 1 142 ? 6.052 4.994 -32.159 1.00 68.81 142 GLY A CA 1
ATOM 1047 C C . GLY A 1 142 ? 6.064 5.604 -30.754 1.00 68.81 142 GLY A C 1
ATOM 1048 O O . GLY A 1 142 ? 6.043 6.826 -30.636 1.00 68.81 142 GLY A O 1
ATOM 1049 N N . MET A 1 143 ? 6.131 4.778 -29.702 1.00 68.50 143 MET A N 1
ATOM 1050 C CA . MET A 1 143 ? 6.163 5.255 -28.310 1.00 68.50 143 MET A CA 1
ATOM 1051 C C . MET A 1 143 ? 7.572 5.314 -27.710 1.00 68.50 143 MET A C 1
ATOM 1053 O O . MET A 1 143 ? 7.833 6.149 -26.845 1.00 68.50 143 MET A O 1
ATOM 1057 N N . LEU A 1 144 ? 8.491 4.451 -28.157 1.00 78.38 144 LEU A N 1
ATOM 1058 C CA . LEU A 1 144 ? 9.820 4.337 -27.563 1.00 78.38 144 LEU A CA 1
ATOM 1059 C C . LEU A 1 144 ? 10.779 5.385 -28.143 1.00 78.38 144 LEU A C 1
ATOM 1061 O O . LEU A 1 144 ? 11.179 5.313 -29.307 1.00 78.38 144 LEU A O 1
ATOM 1065 N N . ARG A 1 145 ? 11.185 6.348 -27.311 1.00 84.69 145 ARG A N 1
ATOM 1066 C CA . ARG A 1 145 ? 12.160 7.382 -27.673 1.00 84.69 145 ARG A CA 1
ATOM 1067 C C . ARG A 1 145 ? 13.567 6.942 -27.289 1.00 84.69 145 ARG A C 1
ATOM 1069 O O . ARG A 1 145 ? 13.874 6.777 -26.119 1.00 84.69 145 ARG A O 1
ATOM 1076 N N . CYS A 1 146 ? 14.440 6.794 -28.278 1.00 88.31 146 CYS A N 1
ATOM 1077 C CA . CYS A 1 146 ? 15.847 6.488 -28.042 1.00 88.31 146 CYS A CA 1
ATOM 1078 C C . CYS A 1 146 ? 16.670 7.781 -28.049 1.00 88.31 146 CYS A C 1
ATOM 1080 O O . CYS A 1 146 ? 16.766 8.464 -29.068 1.00 88.31 146 CYS A O 1
ATOM 1082 N N . LEU A 1 147 ? 17.240 8.133 -26.900 1.00 88.88 147 LEU A N 1
ATOM 1083 C CA . LEU A 1 147 ? 18.076 9.313 -26.700 1.00 88.88 147 LEU A CA 1
ATOM 1084 C C . LEU A 1 147 ? 19.513 9.067 -27.184 1.00 88.88 147 LEU A C 1
ATOM 1086 O O . LEU A 1 147 ? 19.896 7.948 -27.524 1.00 88.88 147 LEU A O 1
ATOM 1090 N N . ASN A 1 148 ? 20.315 10.135 -27.238 1.00 87.69 148 ASN A N 1
ATOM 1091 C CA . ASN A 1 148 ? 21.757 10.083 -27.525 1.00 87.69 148 ASN A CA 1
ATOM 1092 C C . ASN A 1 148 ? 22.134 9.318 -28.810 1.00 87.69 148 ASN A C 1
ATOM 1094 O O . ASN A 1 148 ? 23.118 8.582 -28.855 1.00 87.69 148 ASN A O 1
ATOM 1098 N N . GLY A 1 149 ? 21.331 9.479 -29.866 1.00 83.69 149 GLY A N 1
ATOM 1099 C CA . GLY A 1 149 ? 21.566 8.818 -31.153 1.00 83.69 149 GLY A CA 1
ATOM 1100 C C . GLY A 1 149 ? 21.226 7.324 -31.166 1.00 83.69 149 GLY A C 1
ATOM 1101 O O . GLY A 1 149 ? 21.626 6.618 -32.090 1.00 83.69 149 GLY A O 1
ATOM 1102 N N . GLY A 1 150 ? 20.499 6.826 -30.162 1.00 89.12 150 GLY A N 1
ATOM 1103 C CA . GLY A 1 150 ? 19.964 5.472 -30.177 1.00 89.12 150 GLY A CA 1
ATOM 1104 C C . GLY A 1 150 ? 18.939 5.269 -31.299 1.00 89.12 150 GLY A C 1
ATOM 1105 O O . GLY A 1 150 ? 18.188 6.173 -31.655 1.00 89.12 150 GLY A O 1
ATOM 1106 N N . THR A 1 151 ? 18.896 4.062 -31.858 1.00 89.38 151 THR A N 1
ATOM 1107 C CA . THR A 1 151 ? 17.938 3.676 -32.904 1.00 89.38 151 THR A CA 1
ATOM 1108 C C . THR A 1 151 ? 16.926 2.700 -32.330 1.00 89.38 151 THR A C 1
ATOM 1110 O O . THR A 1 151 ? 17.310 1.657 -31.798 1.00 89.38 151 THR A O 1
ATOM 1113 N N . CYS A 1 152 ? 15.636 3.006 -32.442 1.00 88.25 152 CYS A N 1
ATOM 1114 C CA . CYS A 1 152 ? 14.609 2.046 -32.060 1.00 88.25 152 CYS A CA 1
ATOM 1115 C C . CYS A 1 152 ? 14.558 0.902 -33.075 1.00 88.25 152 CYS A C 1
ATOM 1117 O O . CYS A 1 152 ? 14.528 1.138 -34.284 1.00 88.25 152 CYS A O 1
ATOM 1119 N N . VAL A 1 153 ? 14.528 -0.334 -32.578 1.00 86.56 153 VAL A N 1
ATOM 1120 C CA . VAL A 1 153 ? 14.322 -1.522 -33.405 1.00 86.56 153 VAL A CA 1
ATOM 1121 C C . VAL A 1 153 ? 13.165 -2.365 -32.879 1.00 86.56 153 VAL A C 1
ATOM 1123 O O . VAL A 1 153 ? 13.075 -2.601 -31.667 1.00 86.56 153 VAL A O 1
ATOM 1126 N N . PRO A 1 154 ? 12.292 -2.866 -33.769 1.00 81.19 154 PRO A N 1
ATOM 1127 C CA . PRO A 1 154 ? 11.307 -3.868 -33.395 1.00 81.19 154 PRO A CA 1
ATOM 1128 C C . PRO A 1 154 ? 12.021 -5.154 -32.950 1.00 81.19 154 PRO A C 1
ATOM 1130 O O . PRO A 1 154 ? 13.010 -5.576 -33.552 1.00 81.19 154 PRO A O 1
ATOM 1133 N N . SER A 1 155 ? 11.519 -5.796 -31.896 1.00 74.50 155 SER A N 1
ATOM 1134 C CA . SER A 1 155 ? 11.970 -7.123 -31.452 1.00 74.50 155 SER A CA 1
ATOM 1135 C C . SER A 1 155 ? 10.778 -8.069 -31.316 1.00 74.50 155 SER A C 1
ATOM 1137 O O . SER A 1 155 ? 9.623 -7.650 -31.345 1.00 74.50 155 SER A O 1
ATOM 1139 N N . ALA A 1 156 ? 11.043 -9.365 -31.139 1.00 68.88 156 ALA A N 1
ATOM 1140 C CA . ALA A 1 156 ? 10.007 -10.403 -31.109 1.00 68.88 156 ALA A CA 1
ATOM 1141 C C . ALA A 1 156 ? 8.944 -10.196 -30.007 1.00 68.88 156 ALA A C 1
ATOM 1143 O O . ALA A 1 156 ? 7.789 -10.598 -30.184 1.00 68.88 156 ALA A O 1
ATOM 1144 N N . ARG A 1 157 ? 9.333 -9.568 -28.885 1.00 67.12 157 ARG A N 1
ATOM 1145 C CA . ARG A 1 157 ? 8.471 -9.310 -27.717 1.00 67.12 157 ARG A CA 1
ATOM 1146 C C . ARG A 1 157 ? 8.077 -7.837 -27.560 1.00 67.12 157 ARG A C 1
ATOM 1148 O O . ARG A 1 157 ? 6.898 -7.570 -27.389 1.00 67.12 157 ARG A O 1
ATOM 1155 N N . GLN A 1 158 ? 9.039 -6.919 -27.643 1.00 74.88 158 GLN A N 1
ATOM 1156 C CA . GLN A 1 158 ? 8.833 -5.470 -27.514 1.00 74.88 158 GLN A CA 1
ATOM 1157 C C . GLN A 1 158 ? 9.894 -4.700 -28.309 1.00 74.88 158 GLN A C 1
ATOM 1159 O O . GLN A 1 158 ? 10.994 -5.213 -28.517 1.00 74.88 158 GLN A O 1
ATOM 1164 N N . SER A 1 159 ? 9.602 -3.481 -28.742 1.00 81.94 159 SER A N 1
ATOM 1165 C CA . SER A 1 159 ? 10.572 -2.561 -29.312 1.00 81.94 159 SER A CA 1
ATOM 1166 C C . SER A 1 159 ? 11.633 -2.236 -28.260 1.00 81.94 159 SER A C 1
ATOM 1168 O O . SER A 1 159 ? 11.385 -2.237 -27.051 1.00 81.94 159 SER A O 1
ATOM 1170 N N . ARG A 1 160 ? 12.871 -2.056 -28.715 1.00 86.19 160 ARG A N 1
ATOM 1171 C CA . ARG A 1 160 ? 14.003 -1.728 -27.845 1.00 86.19 160 ARG A CA 1
ATOM 1172 C C . ARG A 1 160 ? 14.888 -0.697 -28.514 1.00 86.19 160 ARG A C 1
ATOM 1174 O O . ARG A 1 160 ? 15.002 -0.678 -29.740 1.00 86.19 160 ARG A O 1
ATOM 1181 N N . CYS A 1 161 ? 15.583 0.096 -27.712 1.00 89.00 161 CYS A N 1
ATOM 1182 C CA . CYS A 1 161 ? 16.618 0.971 -28.227 1.00 89.00 161 CYS A CA 1
ATOM 1183 C C . CYS A 1 161 ? 17.923 0.199 -28.448 1.00 89.00 161 CYS A C 1
ATOM 1185 O O . CYS A 1 161 ? 18.394 -0.545 -27.586 1.00 89.00 161 CYS A O 1
ATOM 1187 N N . MET A 1 162 ? 18.516 0.366 -29.627 1.00 89.50 162 MET A N 1
ATOM 1188 C CA . MET A 1 162 ? 19.926 0.075 -29.859 1.00 89.50 162 MET A CA 1
ATOM 1189 C C . MET A 1 162 ? 20.712 1.350 -29.589 1.00 89.50 162 MET A C 1
ATOM 1191 O O . MET A 1 162 ? 20.582 2.320 -30.335 1.00 89.50 162 MET A O 1
ATOM 1195 N N . CYS A 1 163 ? 21.491 1.358 -28.513 1.00 87.56 163 CYS A N 1
ATOM 1196 C CA . CYS A 1 163 ? 22.238 2.541 -28.108 1.00 87.56 163 CYS A CA 1
ATOM 1197 C C . CYS A 1 163 ? 23.494 2.745 -28.947 1.00 87.56 163 CYS A C 1
ATOM 1199 O O . CYS A 1 163 ? 24.161 1.785 -29.338 1.00 87.56 163 CYS A O 1
ATOM 1201 N N . ALA A 1 164 ? 23.811 4.014 -29.202 1.00 87.50 164 ALA A N 1
ATOM 1202 C CA . ALA A 1 164 ? 25.092 4.398 -29.767 1.00 87.50 164 ALA A CA 1
ATOM 1203 C C . ALA A 1 164 ? 26.238 4.024 -28.800 1.00 87.50 164 ALA A C 1
ATOM 1205 O O . ALA A 1 164 ? 26.018 3.948 -27.584 1.00 87.50 164 ALA A O 1
ATOM 1206 N N . PRO A 1 165 ? 27.465 3.796 -29.306 1.00 84.25 165 PRO A N 1
ATOM 1207 C CA . PRO A 1 165 ? 28.617 3.493 -28.462 1.00 84.25 165 PRO A CA 1
ATOM 1208 C C . PRO A 1 165 ? 28.795 4.521 -27.338 1.00 84.25 165 PRO A C 1
ATOM 1210 O O . PRO A 1 165 ? 28.744 5.726 -27.576 1.00 84.25 165 PRO A O 1
ATOM 1213 N N . GLY A 1 166 ? 29.008 4.038 -26.112 1.00 78.94 166 GLY A N 1
ATOM 1214 C CA . GLY A 1 166 ? 29.168 4.886 -24.927 1.00 78.94 166 GLY A CA 1
ATOM 1215 C C . GLY A 1 166 ? 27.869 5.236 -24.196 1.00 78.94 166 GLY A C 1
ATOM 1216 O O . GLY A 1 166 ? 27.944 5.894 -23.157 1.00 78.94 166 GLY A O 1
ATOM 1217 N N . PHE A 1 167 ? 26.711 4.759 -24.670 1.00 82.81 167 PHE A N 1
ATOM 1218 C CA . PHE A 1 167 ? 25.409 4.951 -24.027 1.00 82.81 167 PHE A CA 1
ATOM 1219 C C . PHE A 1 167 ? 24.721 3.621 -23.680 1.00 82.81 167 PHE A C 1
ATOM 1221 O O . PHE A 1 167 ? 24.927 2.604 -24.339 1.00 82.81 167 PHE A O 1
ATOM 1228 N N . THR A 1 168 ? 23.907 3.629 -22.627 1.00 82.38 168 THR A N 1
ATOM 1229 C CA . THR A 1 168 ? 23.170 2.478 -22.090 1.00 82.38 168 THR A CA 1
ATOM 1230 C C . THR A 1 168 ? 21.832 2.917 -21.478 1.00 82.38 168 THR A C 1
ATOM 1232 O O . THR A 1 168 ? 21.526 4.110 -21.402 1.00 82.38 168 THR A O 1
ATOM 1235 N N . GLY A 1 169 ? 21.030 1.949 -21.037 1.00 77.62 169 GLY A N 1
ATOM 1236 C CA . GLY A 1 169 ? 19.686 2.150 -20.495 1.00 77.62 169 GLY A CA 1
ATOM 1237 C C . GLY A 1 169 ? 18.569 1.864 -21.507 1.00 77.62 169 GLY A C 1
ATOM 1238 O O . GLY A 1 169 ? 18.836 1.710 -22.700 1.00 77.62 169 GLY A O 1
ATOM 1239 N N . PRO A 1 170 ? 17.308 1.780 -21.046 1.00 83.62 170 PRO A N 1
ATOM 1240 C CA . PRO A 1 170 ? 16.161 1.421 -21.887 1.00 83.62 170 PRO A CA 1
ATOM 1241 C C . PRO A 1 170 ? 15.871 2.442 -22.997 1.00 83.62 170 PRO A C 1
ATOM 1243 O O . PRO A 1 170 ? 15.397 2.060 -24.065 1.00 83.62 170 PRO A O 1
ATOM 1246 N N . GLU A 1 171 ? 16.216 3.711 -22.769 1.00 88.44 171 GLU A N 1
ATOM 1247 C CA . GLU A 1 171 ? 16.071 4.820 -23.719 1.00 88.44 171 GLU A CA 1
ATOM 1248 C C . GLU A 1 171 ? 17.436 5.381 -24.147 1.00 88.44 171 GLU A C 1
ATOM 1250 O O . GLU A 1 171 ? 17.510 6.464 -24.715 1.00 88.44 171 GLU A O 1
ATOM 1255 N N . CYS A 1 172 ? 18.541 4.673 -23.881 1.00 88.06 172 CYS A N 1
ATOM 1256 C CA . CYS A 1 172 ? 19.910 5.148 -24.137 1.00 88.06 172 CYS A CA 1
ATOM 1257 C C . CYS A 1 172 ? 20.258 6.467 -23.432 1.00 88.06 172 CYS A C 1
ATOM 1259 O O . CYS A 1 172 ? 21.050 7.272 -23.924 1.00 88.06 172 CYS A O 1
ATOM 1261 N N . GLN A 1 173 ? 19.646 6.701 -22.274 1.00 84.38 173 GLN A N 1
ATOM 1262 C CA . GLN A 1 173 ? 19.738 7.953 -21.535 1.00 84.38 173 GLN A CA 1
ATOM 1263 C C . GLN A 1 173 ? 21.014 8.079 -20.687 1.00 84.38 173 GLN A C 1
ATOM 1265 O O . GLN A 1 173 ? 21.352 9.179 -20.259 1.00 84.38 173 GLN A O 1
ATOM 1270 N N . PHE A 1 174 ? 21.731 6.978 -20.440 1.00 78.00 174 PHE A N 1
ATOM 1271 C CA . PHE A 1 174 ? 22.892 6.954 -19.547 1.00 78.00 174 PHE A CA 1
ATOM 1272 C C . PHE A 1 174 ? 24.193 6.740 -20.311 1.00 78.00 174 PHE A C 1
ATOM 1274 O O . PHE A 1 174 ? 24.213 6.036 -21.314 1.00 78.00 174 PHE A O 1
ATOM 1281 N N . HIS A 1 175 ? 25.304 7.272 -19.801 1.00 76.12 175 HIS A N 1
ATOM 1282 C CA . HIS A 1 175 ? 26.633 6.884 -20.273 1.00 76.12 175 HIS A CA 1
ATOM 1283 C C . HIS A 1 175 ? 27.014 5.499 -19.737 1.00 76.12 175 HIS A C 1
ATOM 1285 O O . HIS A 1 175 ? 26.802 5.206 -18.561 1.00 76.12 175 HIS A O 1
ATOM 1291 N N . ALA A 1 176 ? 27.624 4.665 -20.581 1.00 69.06 176 ALA A N 1
ATOM 1292 C CA . ALA A 1 176 ? 27.945 3.264 -20.283 1.00 69.06 176 ALA A CA 1
ATOM 1293 C C . ALA A 1 176 ? 28.885 3.056 -19.073 1.00 69.06 176 ALA A C 1
ATOM 1295 O O . ALA A 1 176 ? 28.948 1.955 -18.538 1.00 69.06 176 ALA A O 1
ATOM 1296 N N . HIS A 1 177 ? 29.581 4.105 -18.622 1.00 70.69 177 HIS A N 1
ATOM 1297 C CA . HIS A 1 177 ? 30.511 4.072 -17.488 1.00 70.69 177 HIS A CA 1
ATOM 1298 C C . HIS A 1 177 ? 29.979 4.739 -16.209 1.00 70.69 177 HIS A C 1
ATOM 1300 O O . HIS A 1 177 ? 30.750 4.907 -15.272 1.00 70.69 177 HIS A O 1
ATOM 1306 N N . ASN A 1 178 ? 28.707 5.154 -16.146 1.00 72.75 178 ASN A N 1
ATOM 1307 C CA . ASN A 1 178 ? 28.175 5.861 -14.977 1.00 72.75 178 ASN A CA 1
ATOM 1308 C C . ASN A 1 178 ? 27.628 4.878 -13.910 1.00 72.75 178 ASN A C 1
ATOM 1310 O O . ASN A 1 178 ? 26.552 4.311 -14.125 1.00 72.75 178 ASN A O 1
ATOM 1314 N N . PRO A 1 179 ? 28.288 4.708 -12.742 1.00 75.38 179 PRO A N 1
ATOM 1315 C CA . PRO A 1 179 ? 27.836 3.809 -11.679 1.00 75.38 179 PRO A CA 1
ATOM 1316 C C . PRO A 1 179 ? 26.532 4.270 -11.020 1.00 75.38 179 PRO A C 1
ATOM 1318 O O . PRO A 1 179 ? 25.848 3.465 -10.402 1.00 75.38 179 PRO A O 1
ATOM 1321 N N . CYS A 1 180 ? 26.131 5.536 -11.190 1.00 82.56 180 CYS A N 1
ATOM 1322 C CA . CYS A 1 180 ? 24.859 6.038 -10.673 1.00 82.56 180 CYS A CA 1
ATOM 1323 C C . CYS A 1 180 ? 23.626 5.450 -11.380 1.00 82.56 180 CYS A C 1
ATOM 1325 O O . CYS A 1 180 ? 22.511 5.649 -10.903 1.00 82.56 180 CYS A O 1
ATOM 1327 N N . HIS A 1 181 ? 23.790 4.718 -12.491 1.00 76.38 181 HIS A N 1
ATOM 1328 C CA . HIS A 1 181 ? 22.672 4.073 -13.186 1.00 76.38 181 HIS A CA 1
ATOM 1329 C C . HIS A 1 181 ? 21.936 3.039 -12.318 1.00 76.38 181 HIS A C 1
ATOM 1331 O O . HIS A 1 181 ? 20.720 2.914 -12.428 1.00 76.38 181 HIS A O 1
ATOM 1337 N N . SER A 1 182 ? 22.645 2.323 -11.441 1.00 79.06 182 SER A N 1
ATOM 1338 C CA . SER A 1 182 ? 22.036 1.315 -10.563 1.00 79.06 182 SER A CA 1
ATOM 1339 C C . SER A 1 182 ? 21.255 1.910 -9.387 1.00 79.06 182 SER A C 1
ATOM 1341 O O . SER A 1 182 ? 20.677 1.148 -8.619 1.00 79.06 182 SER A O 1
ATOM 1343 N N . GLY A 1 183 ? 21.234 3.241 -9.235 1.00 84.56 183 GLY A N 1
ATOM 1344 C CA . GLY A 1 183 ? 20.605 3.917 -8.099 1.00 84.56 183 GLY A CA 1
ATOM 1345 C C . GLY A 1 183 ? 21.194 3.492 -6.746 1.00 84.56 183 GLY A C 1
ATOM 1346 O O . GLY A 1 183 ? 20.449 3.010 -5.900 1.00 84.56 183 GLY A O 1
ATOM 1347 N N . PRO A 1 184 ? 22.513 3.636 -6.516 1.00 88.50 184 PRO A N 1
ATOM 1348 C CA . PRO A 1 184 ? 23.167 3.083 -5.326 1.00 88.50 184 PRO A CA 1
ATOM 1349 C C . PRO A 1 184 ? 22.870 3.835 -4.013 1.00 88.50 184 PRO A C 1
ATOM 1351 O O . PRO A 1 184 ? 23.171 3.314 -2.942 1.00 88.50 184 PRO A O 1
ATOM 1354 N N . CYS A 1 185 ? 22.314 5.049 -4.077 1.00 93.44 185 CYS A N 1
ATOM 1355 C CA . CYS A 1 185 ? 22.037 5.886 -2.908 1.00 93.44 185 CYS A CA 1
ATOM 1356 C C . CYS A 1 185 ? 20.605 5.671 -2.397 1.00 93.44 185 CYS A C 1
ATOM 1358 O O . CYS A 1 185 ? 19.647 5.806 -3.157 1.00 93.44 185 CYS A O 1
ATOM 1360 N N . TYR A 1 186 ? 20.463 5.368 -1.107 1.00 92.31 186 TYR A N 1
ATOM 1361 C CA . TYR A 1 186 ? 19.183 5.158 -0.427 1.00 92.31 186 TYR A CA 1
ATOM 1362 C C . TYR A 1 186 ? 18.599 6.477 0.103 1.00 92.31 186 TYR A C 1
ATOM 1364 O O . TYR A 1 186 ? 19.265 7.511 0.079 1.00 92.31 186 TYR A O 1
ATOM 1372 N N . ASN A 1 187 ? 17.354 6.430 0.592 1.00 92.31 187 ASN A N 1
ATOM 1373 C CA . ASN A 1 187 ? 16.689 7.526 1.312 1.00 92.31 187 ASN A CA 1
ATOM 1374 C C . ASN A 1 187 ? 16.763 8.878 0.585 1.00 92.31 187 ASN A C 1
ATOM 1376 O O . ASN A 1 187 ? 17.156 9.876 1.171 1.00 92.31 187 ASN A O 1
ATOM 1380 N N . GLU A 1 188 ? 16.433 8.895 -0.710 1.00 92.06 188 GLU A N 1
ATOM 1381 C CA . GLU A 1 188 ? 16.480 10.099 -1.563 1.00 92.06 188 GLU A CA 1
ATOM 1382 C C . GLU A 1 188 ? 17.878 10.743 -1.696 1.00 92.06 188 GLU A C 1
ATOM 1384 O O . GLU A 1 188 ? 18.016 11.888 -2.130 1.00 92.06 188 GLU A O 1
ATOM 1389 N N . GLY A 1 189 ? 18.942 10.001 -1.375 1.00 92.12 189 GLY A N 1
ATOM 1390 C CA . GLY A 1 189 ? 20.318 10.436 -1.570 1.00 92.12 189 GLY A CA 1
ATOM 1391 C C . GLY A 1 189 ? 20.646 10.699 -3.043 1.00 92.12 189 GLY A C 1
ATOM 1392 O O . GLY A 1 189 ? 20.285 9.934 -3.939 1.00 92.12 189 GLY A O 1
ATOM 1393 N N . THR A 1 190 ? 21.381 11.779 -3.311 1.00 93.94 190 THR A N 1
ATOM 1394 C CA . THR A 1 190 ? 21.789 12.144 -4.675 1.00 93.94 190 THR A CA 1
ATOM 1395 C C . THR A 1 190 ? 23.105 11.463 -5.041 1.00 93.94 190 THR A C 1
ATOM 1397 O O . THR A 1 190 ? 24.125 11.690 -4.391 1.00 93.94 190 THR A O 1
ATOM 1400 N N . CYS A 1 191 ? 23.108 10.662 -6.110 1.00 91.56 191 CYS A N 1
ATOM 1401 C CA . CYS A 1 191 ? 24.328 10.037 -6.619 1.00 91.56 191 CYS A CA 1
ATOM 1402 C C . CYS A 1 191 ? 25.131 11.004 -7.493 1.00 91.56 191 CYS A C 1
ATOM 1404 O O . CYS A 1 191 ? 24.617 11.544 -8.474 1.00 91.56 191 CYS A O 1
ATOM 1406 N N . GLN A 1 192 ? 26.411 11.177 -7.172 1.00 90.38 192 GLN A N 1
ATOM 1407 C CA . GLN A 1 192 ? 27.354 11.946 -7.972 1.00 90.38 192 GLN A CA 1
ATOM 1408 C C . GLN A 1 192 ? 28.459 11.035 -8.507 1.00 90.38 192 GLN A C 1
ATOM 1410 O O . GLN A 1 192 ? 29.144 10.363 -7.739 1.00 90.38 192 GLN A O 1
ATOM 1415 N N . PHE A 1 193 ? 28.657 11.046 -9.826 1.00 84.06 193 PHE A N 1
ATOM 1416 C CA . PHE A 1 193 ? 29.782 10.364 -10.463 1.00 84.06 193 PHE A CA 1
ATOM 1417 C C . PHE A 1 193 ? 31.115 10.943 -9.968 1.00 84.06 193 PHE A C 1
ATOM 1419 O O . PHE A 1 193 ? 31.270 12.164 -9.887 1.00 84.06 193 PHE A O 1
ATOM 1426 N N . SER A 1 194 ? 32.076 10.067 -9.677 1.00 79.56 194 SER A N 1
ATOM 1427 C CA . SER A 1 194 ? 33.452 10.430 -9.337 1.00 79.56 194 SER A CA 1
ATOM 1428 C C . SER A 1 194 ? 34.414 9.755 -10.320 1.00 79.56 194 SER A C 1
ATOM 1430 O O . SER A 1 194 ? 34.208 8.593 -10.660 1.00 79.56 194 SER A O 1
ATOM 1432 N N . PRO A 1 195 ? 35.474 10.432 -10.788 1.00 71.06 195 PRO A N 1
ATOM 1433 C CA . PRO A 1 195 ? 36.514 9.790 -11.588 1.00 71.06 195 PRO A CA 1
ATOM 1434 C C . PRO A 1 195 ? 37.444 8.883 -10.757 1.00 71.06 195 PRO A C 1
ATOM 1436 O O . PRO A 1 195 ? 38.171 8.080 -11.333 1.00 71.06 195 PRO A O 1
ATOM 1439 N N . GLU A 1 196 ? 37.424 8.993 -9.426 1.00 76.25 196 GLU A N 1
ATOM 1440 C CA . GLU A 1 196 ? 38.262 8.219 -8.499 1.00 76.25 196 GLU A CA 1
ATOM 1441 C C . GLU A 1 196 ? 37.460 7.077 -7.851 1.00 76.25 196 GLU A C 1
ATOM 1443 O O . GLU A 1 196 ? 36.269 7.273 -7.580 1.00 76.25 196 GLU A O 1
ATOM 1448 N N . PRO A 1 197 ? 38.067 5.903 -7.560 1.00 66.19 197 PRO A N 1
ATOM 1449 C CA . PRO A 1 197 ? 37.403 4.818 -6.834 1.00 66.19 197 PRO A CA 1
ATOM 1450 C C . PRO A 1 197 ? 36.751 5.329 -5.533 1.00 66.19 197 PRO A C 1
ATOM 1452 O O . PRO A 1 197 ? 37.415 6.051 -4.791 1.00 66.19 197 PRO A O 1
ATOM 1455 N N . PRO A 1 198 ? 35.481 4.984 -5.231 1.00 70.44 198 PRO A N 1
ATOM 1456 C CA . PRO A 1 198 ? 34.642 3.935 -5.831 1.00 70.44 198 PRO A CA 1
ATOM 1457 C C . PRO A 1 198 ? 33.825 4.352 -7.079 1.00 70.44 198 PRO A C 1
ATOM 1459 O O . PRO A 1 198 ? 32.872 3.672 -7.450 1.00 70.44 198 PRO A O 1
ATOM 1462 N N . HIS A 1 199 ? 34.218 5.421 -7.774 1.00 79.31 199 HIS A N 1
ATOM 1463 C CA . HIS A 1 199 ? 33.634 5.972 -9.012 1.00 79.31 199 HIS A CA 1
ATOM 1464 C C . HIS A 1 199 ? 32.245 6.623 -8.877 1.00 79.31 199 HIS A C 1
ATOM 1466 O O . HIS A 1 199 ? 31.670 7.125 -9.847 1.00 79.31 199 HIS A O 1
ATOM 1472 N N . TYR A 1 200 ? 31.704 6.673 -7.664 1.00 87.12 200 TYR A N 1
ATOM 1473 C CA . TYR A 1 200 ? 30.539 7.474 -7.305 1.00 87.12 200 TYR A CA 1
ATOM 1474 C C . TYR A 1 200 ? 30.593 7.839 -5.819 1.00 87.12 200 TYR A C 1
ATOM 1476 O O . TYR A 1 200 ? 31.330 7.227 -5.049 1.00 87.12 200 TYR A O 1
ATOM 1484 N N . ARG A 1 201 ? 29.811 8.837 -5.415 1.00 90.94 201 ARG A N 1
ATOM 1485 C CA . ARG A 1 201 ? 29.549 9.163 -4.010 1.00 90.94 201 ARG A CA 1
ATOM 1486 C C . ARG A 1 201 ? 28.098 9.585 -3.831 1.00 90.94 201 ARG A C 1
ATOM 1488 O O . ARG A 1 201 ? 27.525 10.193 -4.737 1.00 90.94 201 ARG A O 1
ATOM 1495 N N . CYS A 1 202 ? 27.526 9.298 -2.670 1.00 94.25 202 CYS A N 1
ATOM 1496 C CA . CYS A 1 202 ? 26.175 9.722 -2.327 1.00 94.25 202 CYS A CA 1
ATOM 1497 C C . CYS A 1 202 ? 26.197 11.002 -1.486 1.00 94.25 202 CYS A C 1
ATOM 1499 O O . CYS A 1 202 ? 26.981 11.128 -0.545 1.00 94.25 202 CYS A O 1
ATOM 1501 N N . LEU A 1 203 ? 25.333 11.953 -1.836 1.00 96.12 203 LEU A N 1
ATOM 1502 C CA . LEU A 1 203 ? 25.004 13.110 -1.009 1.00 96.12 203 LEU A CA 1
ATOM 1503 C C . LEU A 1 203 ? 23.708 12.796 -0.266 1.00 96.12 203 LEU A C 1
ATOM 1505 O O . LEU A 1 203 ? 22.650 12.674 -0.886 1.00 96.12 203 LEU A O 1
ATOM 1509 N N . CYS A 1 204 ? 23.815 12.630 1.042 1.00 96.56 204 CYS A N 1
ATOM 1510 C CA . CYS A 1 204 ? 22.735 12.199 1.904 1.00 96.56 204 CYS A CA 1
ATOM 1511 C C . CYS A 1 204 ? 21.937 13.388 2.451 1.00 96.56 204 CYS A C 1
ATOM 1513 O O . CYS A 1 204 ? 22.523 14.438 2.749 1.00 96.56 204 CYS A O 1
ATOM 1515 N N . PRO A 1 205 ? 20.609 13.240 2.587 1.00 95.25 205 PRO A N 1
ATOM 1516 C CA . PRO A 1 205 ? 19.774 14.236 3.242 1.00 95.25 205 PRO A CA 1
ATOM 1517 C C . PRO A 1 205 ? 20.032 14.297 4.754 1.00 95.25 205 PRO A C 1
ATOM 1519 O O . PRO A 1 205 ? 20.729 13.457 5.323 1.00 95.25 205 PRO A O 1
ATOM 1522 N N . VAL A 1 206 ? 19.457 15.312 5.406 1.00 94.56 206 VAL A N 1
ATOM 1523 C CA . VAL A 1 206 ? 19.480 15.445 6.872 1.00 94.56 206 VAL A CA 1
ATOM 1524 C C . VAL A 1 206 ? 18.999 14.156 7.535 1.00 94.56 206 VAL A C 1
ATOM 1526 O O . VAL A 1 206 ? 18.069 13.514 7.047 1.00 94.56 206 VAL A O 1
ATOM 1529 N N . ASN A 1 207 ? 19.615 13.800 8.656 1.00 92.94 207 ASN A N 1
ATOM 1530 C CA . ASN A 1 207 ? 19.346 12.587 9.426 1.00 92.94 207 ASN A CA 1
ATOM 1531 C C . ASN A 1 207 ? 19.780 11.260 8.776 1.00 92.94 207 ASN A C 1
ATOM 1533 O O . ASN A 1 207 ? 19.546 10.209 9.367 1.00 92.94 207 ASN A O 1
ATOM 1537 N N . PHE A 1 208 ? 20.392 11.266 7.588 1.00 93.00 208 PHE A N 1
ATOM 1538 C CA . PHE A 1 208 ? 20.839 10.044 6.916 1.00 93.00 208 PHE A CA 1
ATOM 1539 C C . PHE A 1 208 ? 22.331 10.096 6.588 1.00 93.00 208 PHE A C 1
ATOM 1541 O O . PHE A 1 208 ? 22.800 11.037 5.957 1.00 93.00 208 PHE A O 1
ATOM 1548 N N . ASN A 1 209 ? 23.074 9.061 6.975 1.00 91.62 209 ASN A N 1
ATOM 1549 C CA . ASN A 1 209 ? 24.524 8.956 6.819 1.00 91.62 209 ASN A CA 1
ATOM 1550 C C . ASN A 1 209 ? 24.922 7.567 6.261 1.00 91.62 209 ASN A C 1
ATOM 1552 O O . ASN A 1 209 ? 24.077 6.776 5.822 1.00 91.62 209 ASN A O 1
ATOM 1556 N N . GLY A 1 210 ? 26.216 7.255 6.234 1.00 88.75 210 GLY A N 1
ATOM 1557 C CA . GLY A 1 210 ? 26.766 6.068 5.580 1.00 88.75 210 GLY A CA 1
ATOM 1558 C C . GLY A 1 210 ? 27.082 6.324 4.104 1.00 88.75 210 GLY A C 1
ATOM 1559 O O . GLY A 1 210 ? 26.428 7.137 3.453 1.00 88.75 210 GLY A O 1
ATOM 1560 N N . LEU A 1 211 ? 28.042 5.583 3.538 1.00 89.94 211 LEU A N 1
ATOM 1561 C CA . LEU A 1 211 ? 28.515 5.756 2.149 1.00 89.94 211 LEU A CA 1
ATOM 1562 C C . LEU A 1 211 ? 27.397 5.757 1.086 1.00 89.94 211 LEU A C 1
ATOM 1564 O O . LEU A 1 211 ? 27.526 6.421 0.059 1.00 89.94 211 LEU A O 1
ATOM 1568 N N . ASN A 1 212 ? 26.288 5.061 1.367 1.00 92.12 212 ASN A N 1
ATOM 1569 C CA . ASN A 1 212 ? 25.106 4.976 0.503 1.00 92.12 212 ASN A CA 1
ATOM 1570 C C . ASN A 1 212 ? 23.838 5.616 1.108 1.00 92.12 212 ASN A C 1
ATOM 1572 O O . ASN A 1 212 ? 22.747 5.362 0.609 1.00 92.12 212 ASN A O 1
ATOM 1576 N N . CYS A 1 213 ? 23.939 6.409 2.180 1.00 94.12 213 CYS A N 1
ATOM 1577 C CA . CYS A 1 213 ? 22.794 7.035 2.868 1.00 94.12 213 CYS A CA 1
ATOM 1578 C C . CYS A 1 213 ? 21.795 6.045 3.494 1.00 94.12 213 CYS A C 1
ATOM 1580 O O . CYS A 1 213 ? 20.595 6.304 3.540 1.00 94.12 213 CYS A O 1
ATOM 1582 N N . HIS A 1 214 ? 22.274 4.882 3.934 1.00 90.88 214 HIS A N 1
ATOM 1583 C CA . HIS A 1 214 ? 21.443 3.806 4.486 1.00 90.88 214 HIS A CA 1
ATOM 1584 C C . HIS A 1 214 ? 21.375 3.819 6.021 1.00 90.88 214 HIS A C 1
ATOM 1586 O O . HIS A 1 214 ? 20.569 3.087 6.590 1.00 90.88 214 HIS A O 1
ATOM 1592 N N . LEU A 1 215 ? 22.203 4.629 6.688 1.00 88.06 215 LEU A N 1
ATOM 1593 C CA . LEU A 1 215 ? 22.224 4.757 8.143 1.00 88.06 215 LEU A CA 1
ATOM 1594 C C . LEU A 1 215 ? 21.360 5.944 8.565 1.00 88.06 215 LEU A C 1
ATOM 1596 O O . LEU A 1 215 ? 21.448 7.008 7.961 1.00 88.06 215 LEU A O 1
ATOM 1600 N N . LEU A 1 216 ? 20.543 5.765 9.599 1.00 88.62 216 LEU A N 1
ATOM 1601 C CA . LEU A 1 216 ? 19.803 6.850 10.237 1.00 88.62 216 LEU A CA 1
ATOM 1602 C C . LEU A 1 216 ? 20.676 7.440 11.351 1.00 88.62 216 LEU A C 1
ATOM 1604 O O . LEU A 1 216 ? 21.050 6.733 12.283 1.00 88.62 216 LEU A O 1
ATOM 1608 N N . ASP A 1 217 ? 21.002 8.719 11.238 1.00 87.69 217 ASP A N 1
ATOM 1609 C CA . ASP A 1 217 ? 21.895 9.458 12.128 1.00 87.69 217 ASP A CA 1
ATOM 1610 C C . ASP A 1 217 ? 21.294 10.847 12.367 1.00 87.69 217 ASP A C 1
ATOM 1612 O O . ASP A 1 217 ? 21.509 11.765 11.581 1.00 87.69 217 ASP A O 1
ATOM 1616 N N . PHE A 1 218 ? 20.491 10.988 13.428 1.00 89.19 218 PHE A N 1
ATOM 1617 C CA . PHE A 1 218 ? 19.724 12.206 13.736 1.00 89.19 218 PHE A CA 1
ATOM 1618 C C . PHE A 1 218 ? 20.581 13.455 13.980 1.00 89.19 218 PHE A C 1
ATOM 1620 O O . PHE A 1 218 ? 20.050 14.565 13.987 1.00 89.19 218 PHE A O 1
ATOM 1627 N N . GLU A 1 219 ? 21.884 13.291 14.199 1.00 90.50 219 GLU A N 1
ATOM 1628 C CA . GLU A 1 219 ? 22.809 14.407 14.393 1.00 90.50 219 GLU A CA 1
ATOM 1629 C C . GLU A 1 219 ? 23.480 14.829 13.080 1.00 90.50 219 GLU A C 1
ATOM 1631 O O . GLU A 1 219 ? 24.118 15.884 13.018 1.00 90.50 219 GLU A O 1
ATOM 1636 N N . PHE A 1 220 ? 23.309 14.052 12.004 1.00 92.06 220 PHE A N 1
ATOM 1637 C CA . PHE A 1 220 ? 23.928 14.341 10.722 1.00 92.06 220 PHE A CA 1
ATOM 1638 C C . PHE A 1 220 ? 23.196 15.469 9.972 1.00 92.06 220 PHE A C 1
ATOM 1640 O O . PHE A 1 220 ? 22.036 15.311 9.568 1.00 92.06 220 PHE A O 1
ATOM 1647 N N . PRO A 1 221 ? 23.875 16.595 9.681 1.00 93.06 221 PRO A N 1
ATOM 1648 C CA . PRO A 1 221 ? 23.266 17.756 9.030 1.00 93.06 221 PRO A CA 1
ATOM 1649 C C . PRO A 1 221 ? 23.029 17.571 7.519 1.00 93.06 221 PRO A C 1
ATOM 1651 O O . PRO A 1 221 ? 22.572 18.504 6.858 1.00 93.06 221 PRO A O 1
ATOM 1654 N N . GLY A 1 222 ? 23.335 16.396 6.960 1.00 91.75 222 GLY A N 1
ATOM 1655 C CA . GLY A 1 222 ? 23.321 16.129 5.521 1.00 91.75 222 GLY A CA 1
ATOM 1656 C C . GLY A 1 222 ? 24.657 16.462 4.847 1.00 91.75 222 GLY A C 1
ATOM 1657 O O . GLY A 1 222 ? 25.457 17.254 5.348 1.00 91.75 222 GLY A O 1
ATOM 1658 N N . GLY A 1 223 ? 24.918 15.846 3.692 1.00 93.00 223 GLY A N 1
ATOM 1659 C CA . GLY A 1 223 ? 26.177 16.010 2.959 1.00 93.00 223 GLY A CA 1
ATOM 1660 C C . GLY A 1 223 ? 26.741 14.700 2.403 1.00 93.00 223 GLY A C 1
ATOM 1661 O O . GLY A 1 223 ? 26.004 13.730 2.260 1.00 93.00 223 GLY A O 1
ATOM 1662 N N . PRO A 1 224 ? 28.036 14.649 2.038 1.00 93.50 224 PRO A N 1
ATOM 1663 C CA . PRO A 1 224 ? 28.660 13.427 1.534 1.00 93.50 224 PRO A CA 1
ATOM 1664 C C . PRO A 1 224 ? 28.591 12.307 2.575 1.00 93.50 224 PRO A C 1
ATOM 1666 O O . PRO A 1 224 ? 29.025 12.509 3.709 1.00 93.50 224 PRO A O 1
ATOM 1669 N N . GLY A 1 225 ? 28.070 11.144 2.180 1.00 90.44 225 GLY A N 1
ATOM 1670 C CA . GLY A 1 225 ? 27.987 9.972 3.048 1.00 90.44 225 GLY A CA 1
ATOM 1671 C C . GLY A 1 225 ? 29.363 9.556 3.566 1.00 90.44 225 GLY A C 1
ATOM 1672 O O . GLY A 1 225 ? 30.323 9.485 2.794 1.00 90.44 225 GLY A O 1
ATOM 1673 N N . GLN A 1 226 ? 29.463 9.306 4.871 1.00 88.38 226 GLN A N 1
ATOM 1674 C CA . GLN A 1 226 ? 30.720 8.960 5.535 1.00 88.38 226 GLN A CA 1
ATOM 1675 C C . GLN A 1 226 ? 30.818 7.457 5.802 1.00 88.38 226 GLN A C 1
ATOM 1677 O O . GLN A 1 226 ? 29.806 6.772 5.953 1.00 88.38 226 GLN A O 1
ATOM 1682 N N . ASP A 1 227 ? 32.044 6.942 5.858 1.00 85.06 227 ASP A N 1
ATOM 1683 C CA . ASP A 1 227 ? 32.305 5.583 6.328 1.00 85.06 227 ASP A CA 1
ATOM 1684 C C . ASP A 1 227 ? 32.336 5.593 7.863 1.00 85.06 227 ASP A C 1
ATOM 1686 O O . ASP A 1 227 ? 33.264 6.140 8.462 1.00 85.06 227 ASP A O 1
ATOM 1690 N N . ILE A 1 228 ? 31.278 5.074 8.496 1.00 79.06 228 ILE A N 1
ATOM 1691 C CA . ILE A 1 228 ? 31.134 5.047 9.956 1.00 79.06 228 ILE A CA 1
ATOM 1692 C C . ILE A 1 228 ? 31.508 3.642 10.445 1.00 79.06 228 ILE A C 1
ATOM 1694 O O . ILE A 1 228 ? 30.732 2.705 10.231 1.00 79.06 228 ILE A O 1
ATOM 1698 N N . PRO A 1 229 ? 32.666 3.459 11.104 1.00 69.94 229 PRO A N 1
ATOM 1699 C CA . PRO A 1 229 ? 33.002 2.177 11.705 1.00 69.94 229 PRO A CA 1
ATOM 1700 C C . PRO A 1 229 ? 32.028 1.857 12.857 1.00 69.94 229 PRO A C 1
ATOM 1702 O O . PRO A 1 229 ? 31.646 2.770 13.595 1.00 69.94 229 PRO A O 1
ATOM 1705 N N . PRO A 1 230 ? 31.628 0.583 13.049 1.00 62.12 230 PRO A N 1
ATOM 1706 C CA . PRO A 1 230 ? 30.766 0.195 14.163 1.00 62.12 230 PRO A CA 1
ATOM 1707 C C . PRO A 1 230 ? 31.385 0.604 15.509 1.00 62.12 230 PRO A C 1
ATOM 1709 O O . PRO A 1 230 ? 32.600 0.454 15.680 1.00 62.12 230 PRO A O 1
ATOM 1712 N N . PRO A 1 231 ? 30.591 1.092 16.480 1.00 60.53 231 PRO A N 1
ATOM 1713 C CA . PRO A 1 231 ? 31.114 1.399 17.802 1.00 60.53 231 PRO A CA 1
ATOM 1714 C C . PRO A 1 231 ? 31.619 0.123 18.491 1.00 60.53 231 PRO A C 1
ATOM 1716 O O . PRO A 1 231 ? 31.000 -0.938 18.403 1.00 60.53 231 PRO A O 1
ATOM 1719 N N . LEU A 1 232 ? 32.738 0.237 19.209 1.00 57.03 232 LEU A N 1
ATOM 1720 C CA . LEU A 1 232 ? 33.202 -0.801 20.130 1.00 57.03 232 LEU A CA 1
ATOM 1721 C C . LEU A 1 232 ? 32.254 -0.823 21.337 1.00 57.03 232 LEU A C 1
ATOM 1723 O O . LEU A 1 232 ? 32.312 0.066 22.185 1.00 57.03 232 LEU A O 1
ATOM 1727 N N . VAL A 1 233 ? 31.362 -1.809 21.399 1.00 55.25 233 VAL A N 1
ATOM 1728 C CA . VAL A 1 233 ? 30.481 -2.019 22.554 1.00 55.25 233 VAL A CA 1
ATOM 1729 C C . VAL A 1 233 ? 31.238 -2.855 23.589 1.00 55.25 233 VAL A C 1
ATOM 1731 O O . VAL A 1 233 ? 31.482 -4.039 23.374 1.00 55.25 233 VAL A O 1
ATOM 1734 N N . GLU A 1 234 ? 31.635 -2.244 24.708 1.00 60.75 234 GLU A N 1
ATOM 1735 C CA . GLU A 1 234 ? 32.028 -2.989 25.912 1.00 60.75 234 GLU A CA 1
ATOM 1736 C C . GLU A 1 234 ? 30.757 -3.387 26.677 1.00 60.75 234 GLU A C 1
ATOM 1738 O O . GLU A 1 234 ? 30.162 -2.551 27.356 1.00 60.75 234 GLU A O 1
ATOM 1743 N N . GLU A 1 235 ? 30.333 -4.650 26.591 1.00 64.25 235 GLU A N 1
ATOM 1744 C CA . GLU A 1 235 ? 29.246 -5.159 27.436 1.00 64.25 235 GLU A CA 1
ATOM 1745 C C . GLU A 1 235 ? 29.746 -5.422 28.865 1.00 64.25 235 GLU A C 1
ATOM 1747 O O . GLU A 1 235 ? 30.716 -6.151 29.076 1.00 64.25 235 GLU A O 1
ATOM 1752 N N . LYS A 1 236 ? 29.091 -4.813 29.862 1.00 74.38 236 LYS A N 1
ATOM 1753 C CA . LYS A 1 236 ? 29.394 -4.980 31.294 1.00 74.38 236 LYS A CA 1
ATOM 1754 C C . LYS A 1 236 ? 28.163 -5.514 32.027 1.00 74.38 236 LYS A C 1
ATOM 1756 O O . LYS A 1 236 ? 27.052 -5.069 31.766 1.00 74.38 236 LYS A O 1
ATOM 1761 N N . CYS A 1 237 ? 28.366 -6.431 32.973 1.00 79.56 237 CYS A N 1
ATOM 1762 C CA . CYS A 1 237 ? 27.310 -6.941 33.852 1.00 79.56 237 CYS A CA 1
ATOM 1763 C C . CYS A 1 237 ? 26.836 -5.844 34.814 1.00 79.56 237 CYS A C 1
ATOM 1765 O O . CYS A 1 237 ? 27.549 -5.491 35.754 1.00 79.56 237 CYS A O 1
ATOM 1767 N N . GLU A 1 238 ? 25.634 -5.314 34.599 1.00 84.31 238 GLU A N 1
ATOM 1768 C CA . GLU A 1 238 ? 25.055 -4.267 35.455 1.00 84.31 238 GLU A CA 1
ATOM 1769 C C . GLU A 1 238 ? 24.295 -4.825 36.672 1.00 84.31 238 GLU A C 1
ATOM 1771 O O . GLU A 1 238 ? 23.858 -4.058 37.529 1.00 84.31 238 GLU A O 1
ATOM 1776 N N . ILE A 1 239 ? 24.150 -6.151 36.780 1.00 83.88 239 ILE A N 1
ATOM 1777 C CA . ILE A 1 239 ? 23.352 -6.797 37.829 1.00 83.88 239 ILE A CA 1
ATOM 1778 C C . ILE A 1 239 ? 24.142 -6.841 39.150 1.00 83.88 239 ILE A C 1
ATOM 1780 O O . ILE A 1 239 ? 25.169 -7.529 39.239 1.00 83.88 239 ILE A O 1
ATOM 1784 N N . PRO A 1 240 ? 23.690 -6.132 40.205 1.00 85.25 240 PRO A N 1
ATOM 1785 C CA . PRO A 1 240 ? 24.394 -6.091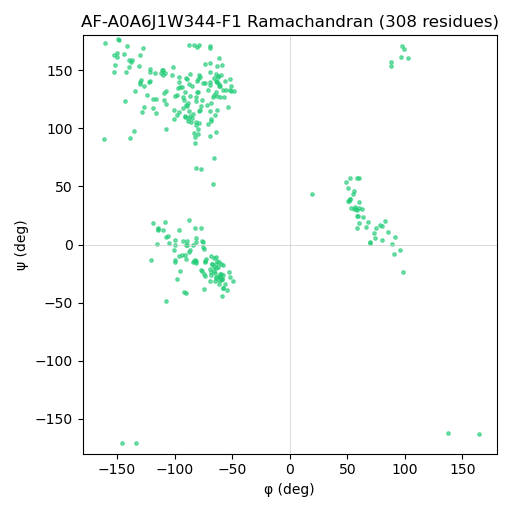 41.480 1.00 85.25 240 PRO A CA 1
ATOM 1786 C C . PRO A 1 240 ? 24.447 -7.475 42.133 1.00 85.25 240 PRO A C 1
ATOM 1788 O O . PRO A 1 240 ? 23.421 -8.116 42.328 1.00 85.25 240 PRO A O 1
ATOM 1791 N N . GLY A 1 241 ? 25.645 -7.922 42.515 1.00 84.62 241 GLY A N 1
ATOM 1792 C CA . GLY A 1 241 ? 25.854 -9.205 43.199 1.00 84.62 241 GLY A CA 1
ATOM 1793 C C . GLY A 1 241 ? 26.301 -10.351 42.291 1.00 84.62 241 GLY A C 1
ATOM 1794 O O . GLY A 1 241 ? 27.016 -11.227 42.770 1.00 84.62 241 GLY A O 1
ATOM 1795 N N . CYS A 1 242 ? 26.026 -10.295 40.984 1.00 86.56 242 CYS A N 1
ATOM 1796 C CA . CYS A 1 242 ? 26.485 -11.320 40.038 1.00 86.56 242 CYS A CA 1
ATOM 1797 C C . CYS A 1 242 ? 28.011 -11.524 40.002 1.00 86.56 242 CYS A C 1
ATOM 1799 O O . CYS A 1 242 ? 28.444 -12.673 39.969 1.00 86.56 242 CYS A O 1
ATOM 1801 N N . PRO A 1 243 ? 28.864 -10.486 40.131 1.00 86.81 243 PRO A N 1
ATOM 1802 C CA . PRO A 1 243 ? 30.311 -10.699 40.225 1.00 86.81 243 PRO A CA 1
ATOM 1803 C C . PRO A 1 243 ? 30.752 -11.568 41.416 1.00 86.81 243 PRO A C 1
ATOM 1805 O O . PRO A 1 243 ? 31.823 -12.162 41.367 1.00 86.81 243 PRO A O 1
ATOM 1808 N N . GLY A 1 244 ? 29.960 -11.620 42.494 1.00 85.50 244 GLY A N 1
ATOM 1809 C CA . GLY A 1 244 ? 30.235 -12.456 43.668 1.00 85.50 244 GLY A CA 1
ATOM 1810 C C . GLY A 1 244 ? 29.623 -13.857 43.595 1.00 85.50 244 GLY A C 1
ATOM 1811 O O . GLY A 1 244 ? 29.965 -14.704 44.418 1.00 85.50 244 GLY A O 1
ATOM 1812 N N . LEU A 1 245 ? 28.721 -14.088 42.640 1.00 85.38 245 LEU A N 1
ATOM 1813 C CA . LEU A 1 245 ? 28.091 -15.382 42.384 1.00 85.38 245 LEU A CA 1
ATOM 1814 C C . LEU A 1 245 ? 28.818 -16.158 41.276 1.00 85.38 245 LEU A C 1
ATOM 1816 O O . LEU A 1 245 ? 28.816 -17.380 41.308 1.00 85.38 245 LEU A O 1
ATOM 1820 N N . ALA A 1 246 ? 29.548 -15.464 40.405 1.00 84.69 246 ALA A N 1
ATOM 1821 C CA . ALA A 1 246 ? 30.329 -16.064 39.334 1.00 84.69 246 ALA A CA 1
ATOM 1822 C C . ALA A 1 246 ? 31.354 -17.123 39.806 1.00 84.69 246 ALA A C 1
ATOM 1824 O O . ALA A 1 246 ? 32.171 -16.875 40.700 1.00 84.69 246 ALA A O 1
ATOM 1825 N N . GLY A 1 247 ? 31.380 -18.277 39.133 1.00 76.88 247 GLY A N 1
ATOM 1826 C CA . GLY A 1 247 ? 32.372 -19.348 39.305 1.00 76.88 247 GLY A CA 1
ATOM 1827 C C . GLY A 1 247 ? 32.160 -20.244 40.534 1.00 76.88 247 GLY A C 1
ATOM 1828 O O . GLY A 1 247 ? 33.088 -20.940 40.967 1.00 76.88 247 GLY A O 1
ATOM 1829 N N . ASN A 1 248 ? 30.965 -20.225 41.125 1.00 83.81 248 ASN A N 1
ATOM 1830 C CA . ASN A 1 248 ? 30.580 -21.030 42.282 1.00 83.81 248 ASN A CA 1
ATOM 1831 C C . ASN A 1 248 ? 29.961 -22.397 41.909 1.00 83.81 248 ASN A C 1
ATOM 1833 O O . ASN A 1 248 ? 29.676 -23.197 42.806 1.00 83.81 248 ASN A O 1
ATOM 1837 N N . LYS A 1 249 ? 29.825 -22.699 40.608 1.00 80.25 249 LYS A N 1
ATOM 1838 C CA . LYS A 1 249 ? 29.233 -23.924 40.026 1.00 80.25 249 LYS A CA 1
ATOM 1839 C C . LYS A 1 249 ? 27.737 -24.103 40.281 1.00 80.25 249 LYS A C 1
ATOM 1841 O O . LYS A 1 249 ? 27.213 -25.207 40.114 1.00 80.25 249 LYS A O 1
ATOM 1846 N N . ILE A 1 250 ? 27.054 -23.052 40.709 1.00 80.38 250 ILE A N 1
ATOM 1847 C CA . ILE A 1 250 ? 25.613 -23.013 40.920 1.00 80.38 250 ILE A CA 1
ATOM 1848 C C . ILE A 1 250 ? 25.068 -22.002 39.928 1.00 80.38 250 ILE A C 1
ATOM 1850 O O . ILE A 1 250 ? 25.320 -20.817 40.066 1.00 80.38 250 ILE A O 1
ATOM 1854 N N . CYS A 1 251 ? 24.288 -22.462 38.956 1.00 80.12 251 CYS A N 1
ATOM 1855 C CA . CYS A 1 251 ? 23.687 -21.560 37.985 1.00 80.12 251 CYS A CA 1
ATOM 1856 C C . CYS A 1 251 ? 22.614 -20.669 38.638 1.00 80.12 251 CYS A C 1
ATOM 1858 O O . CYS A 1 251 ? 21.508 -21.137 38.934 1.00 80.12 251 CYS A O 1
ATOM 1860 N N . ASN A 1 252 ? 22.924 -19.385 38.850 1.00 84.31 252 ASN A N 1
ATOM 1861 C CA . ASN A 1 252 ? 21.970 -18.390 39.332 1.00 84.31 252 ASN A CA 1
ATOM 1862 C C . ASN A 1 252 ? 21.212 -17.770 38.154 1.00 84.31 252 ASN A C 1
ATOM 1864 O O . ASN A 1 252 ? 21.780 -17.046 37.337 1.00 84.31 252 ASN A O 1
ATOM 1868 N N . ALA A 1 253 ? 19.900 -18.014 38.096 1.00 83.38 253 ALA A N 1
ATOM 1869 C CA . ALA A 1 253 ? 19.044 -17.557 36.999 1.00 83.38 253 ALA A CA 1
ATOM 1870 C C . ALA A 1 253 ? 19.093 -16.032 36.777 1.00 83.38 253 ALA A C 1
ATOM 1872 O O . ALA A 1 253 ? 19.047 -15.580 35.638 1.00 83.38 253 ALA A O 1
ATOM 1873 N N . GLU A 1 254 ? 19.252 -15.240 37.842 1.00 84.75 254 GLU A N 1
ATOM 1874 C CA . GLU A 1 254 ? 19.356 -13.773 37.761 1.00 84.75 254 GLU A CA 1
ATOM 1875 C C . GLU A 1 254 ? 20.655 -13.296 37.085 1.00 84.75 254 GLU A C 1
ATOM 1877 O O . GLU A 1 254 ? 20.689 -12.211 36.514 1.00 84.75 254 GLU A O 1
ATOM 1882 N N . CYS A 1 255 ? 21.708 -14.118 37.092 1.00 82.62 255 CYS A N 1
ATOM 1883 C CA . CYS A 1 255 ? 23.015 -13.823 36.498 1.00 82.62 255 CYS A CA 1
ATOM 1884 C C . CYS A 1 255 ? 23.251 -14.565 35.171 1.00 82.62 255 CYS A C 1
ATOM 1886 O O . CYS A 1 255 ? 24.307 -14.416 34.549 1.00 82.62 255 CYS A O 1
ATOM 1888 N N . ASN A 1 256 ? 22.266 -15.343 34.711 1.00 81.12 256 ASN A N 1
ATOM 1889 C CA . ASN A 1 256 ? 22.336 -16.150 33.498 1.00 81.12 256 ASN A CA 1
ATOM 1890 C C . ASN A 1 256 ? 22.057 -15.323 32.229 1.00 81.12 256 ASN A C 1
ATOM 1892 O O . ASN A 1 256 ? 21.045 -15.504 31.558 1.00 81.12 256 ASN A O 1
ATOM 1896 N N . ASN A 1 257 ? 22.931 -14.373 31.913 1.00 76.50 257 ASN A N 1
ATOM 1897 C CA . ASN A 1 257 ? 22.844 -13.574 30.690 1.00 76.50 257 ASN A CA 1
ATOM 1898 C C . ASN A 1 257 ? 24.238 -13.270 30.125 1.00 76.50 257 ASN A C 1
ATOM 1900 O O . ASN A 1 257 ? 25.245 -13.395 30.827 1.00 76.50 257 ASN A O 1
ATOM 1904 N N . HIS A 1 258 ? 24.286 -12.848 28.859 1.00 75.12 258 HIS A N 1
ATOM 1905 C CA . HIS A 1 258 ? 25.528 -12.587 28.126 1.00 75.12 258 HIS A CA 1
ATOM 1906 C C . HIS A 1 258 ? 26.406 -11.513 28.797 1.00 75.12 258 HIS A C 1
ATOM 1908 O O . HIS A 1 258 ? 27.599 -11.735 29.005 1.00 75.12 258 HIS A O 1
ATOM 1914 N N . ALA A 1 259 ? 25.812 -10.401 29.247 1.00 80.00 259 ALA A N 1
ATOM 1915 C CA . ALA A 1 259 ? 26.542 -9.317 29.912 1.00 80.00 259 ALA A CA 1
ATOM 1916 C C . ALA A 1 259 ? 27.223 -9.767 31.222 1.00 80.00 259 ALA A C 1
ATOM 1918 O O . ALA A 1 259 ? 28.281 -9.252 31.581 1.00 80.00 259 ALA A O 1
ATOM 1919 N N . CYS A 1 260 ? 26.646 -10.753 31.918 1.00 82.06 260 CYS A N 1
ATOM 1920 C CA . CYS A 1 260 ? 27.190 -11.382 33.127 1.00 82.06 260 CYS A CA 1
ATOM 1921 C C . CYS A 1 260 ? 27.957 -12.686 32.863 1.00 82.06 260 CYS A C 1
ATOM 1923 O O . CYS A 1 260 ? 28.287 -13.410 33.805 1.00 82.06 260 CYS A O 1
ATOM 1925 N N . SER A 1 261 ? 28.270 -12.973 31.594 1.00 78.25 261 SER A N 1
ATOM 1926 C CA . SER A 1 261 ? 28.991 -14.178 31.176 1.00 78.25 261 SER A CA 1
ATOM 1927 C C . SER A 1 261 ? 28.356 -15.466 31.716 1.00 78.25 261 SER A C 1
ATOM 1929 O O . SER A 1 261 ? 29.071 -16.378 32.118 1.00 78.25 261 SER A O 1
ATOM 1931 N N . TRP A 1 262 ? 27.020 -15.532 31.743 1.00 82.81 262 TRP A N 1
ATOM 1932 C CA . TRP A 1 262 ? 26.244 -16.694 32.204 1.00 82.81 262 TRP A CA 1
ATOM 1933 C C . TRP A 1 262 ? 26.663 -17.169 33.600 1.00 82.81 262 TRP A C 1
ATOM 1935 O O . TRP A 1 262 ? 27.079 -18.315 33.783 1.00 82.81 262 TRP A O 1
ATOM 1945 N N . ASP A 1 263 ? 26.590 -16.252 34.566 1.00 83.12 263 ASP A N 1
ATOM 1946 C CA . ASP A 1 263 ? 27.045 -16.446 35.946 1.00 83.12 263 ASP A CA 1
ATOM 1947 C C . ASP A 1 263 ? 28.520 -16.881 36.026 1.00 83.12 263 ASP A C 1
ATOM 1949 O O . ASP A 1 263 ? 28.889 -17.863 36.665 1.00 83.12 263 ASP A O 1
ATOM 1953 N N . GLY A 1 264 ? 29.387 -16.197 35.270 1.00 81.75 264 GLY A N 1
ATOM 1954 C CA . GLY A 1 264 ? 30.806 -16.559 35.173 1.00 81.75 264 GLY A CA 1
ATOM 1955 C C . GLY A 1 264 ? 31.068 -17.937 34.555 1.00 81.75 264 GLY A C 1
ATOM 1956 O O . GLY A 1 264 ? 32.115 -18.532 34.808 1.00 81.75 264 GLY A O 1
ATOM 1957 N N . GLY A 1 265 ? 30.128 -18.441 33.758 1.00 75.81 265 GLY A N 1
ATOM 1958 C CA . GLY A 1 265 ? 30.188 -19.732 33.089 1.00 75.81 265 GLY A CA 1
ATOM 1959 C C . GLY A 1 265 ? 29.482 -20.865 33.834 1.00 75.81 265 GLY A C 1
ATOM 1960 O O . GLY A 1 265 ? 29.363 -21.943 33.256 1.00 75.81 265 GLY A O 1
ATOM 1961 N N . ASP A 1 266 ? 28.960 -20.647 35.045 1.00 78.56 266 ASP A N 1
ATOM 1962 C CA . ASP A 1 266 ? 28.287 -21.685 35.844 1.00 78.56 266 ASP A CA 1
ATOM 1963 C C . ASP A 1 266 ? 26.949 -22.147 35.248 1.00 78.56 266 ASP A C 1
ATOM 1965 O O . ASP A 1 266 ? 26.531 -23.288 35.456 1.00 78.56 266 ASP A O 1
ATOM 1969 N N . CYS A 1 267 ? 26.290 -21.279 34.476 1.00 73.12 267 CYS A N 1
ATOM 1970 C CA . CYS A 1 267 ? 25.081 -21.602 33.714 1.00 73.12 267 CYS A CA 1
ATOM 1971 C C . CYS A 1 267 ? 25.368 -22.124 32.300 1.00 73.12 267 CYS A C 1
ATOM 1973 O O . CYS A 1 267 ? 24.443 -22.447 31.555 1.00 73.12 267 CYS A O 1
ATOM 1975 N N . SER A 1 268 ? 26.642 -22.216 31.919 1.00 68.44 268 SER A N 1
ATOM 1976 C CA . SER A 1 268 ? 27.072 -22.699 30.611 1.00 68.44 268 SER A CA 1
ATOM 1977 C C . SER A 1 268 ? 27.789 -24.044 30.742 1.00 68.44 268 SER A C 1
ATOM 1979 O O . SER A 1 268 ? 28.468 -24.335 31.725 1.00 68.44 268 SER A O 1
ATOM 1981 N N . LEU A 1 269 ? 27.657 -24.907 29.739 1.00 61.19 269 LEU A N 1
ATOM 1982 C CA . LEU A 1 269 ? 28.408 -26.160 29.685 1.00 61.19 269 LEU A CA 1
ATOM 1983 C C . LEU A 1 269 ? 29.895 -25.843 29.440 1.00 61.19 269 LEU A C 1
ATOM 1985 O O . LEU A 1 269 ? 30.243 -25.696 28.285 1.00 61.19 269 LEU A O 1
ATOM 1989 N N . ASN A 1 270 ? 30.745 -25.713 30.471 1.00 55.44 270 ASN A N 1
ATOM 1990 C CA . ASN A 1 270 ? 32.235 -25.710 30.469 1.00 55.44 270 ASN A CA 1
ATOM 1991 C C . ASN A 1 270 ? 32.990 -25.412 29.134 1.00 55.44 270 ASN A C 1
ATOM 1993 O O . ASN A 1 270 ? 33.990 -26.063 28.817 1.00 55.44 270 ASN A O 1
ATOM 1997 N N . PHE A 1 271 ? 32.565 -24.425 28.347 1.00 57.81 271 PHE A N 1
ATOM 1998 C CA . PHE A 1 271 ? 33.177 -24.033 27.079 1.00 57.81 271 PHE A CA 1
ATOM 1999 C C . PHE A 1 271 ? 33.291 -22.511 27.053 1.00 57.81 271 PHE A C 1
ATOM 2001 O O . PHE A 1 271 ? 32.327 -21.810 27.331 1.00 57.81 271 PHE A O 1
ATOM 2008 N N . ASN A 1 272 ? 34.471 -22.003 26.684 1.00 55.72 272 ASN A N 1
ATOM 2009 C CA . ASN A 1 272 ? 34.784 -20.567 26.709 1.00 55.72 272 ASN A CA 1
ATOM 2010 C C . ASN A 1 272 ? 33.972 -19.721 25.706 1.00 55.72 272 ASN A C 1
ATOM 2012 O O . ASN A 1 272 ? 34.036 -18.501 25.775 1.00 55.72 272 ASN A O 1
ATOM 2016 N N . ASP A 1 273 ? 33.265 -20.354 24.766 1.00 64.06 273 ASP A N 1
ATOM 2017 C CA . ASP A 1 273 ? 32.311 -19.710 23.857 1.00 64.06 273 ASP A CA 1
ATOM 2018 C C . ASP A 1 273 ? 31.377 -20.786 23.258 1.00 64.06 273 ASP A C 1
ATOM 2020 O O . ASP A 1 273 ? 31.714 -21.414 22.244 1.00 64.06 273 ASP A O 1
ATOM 2024 N N . PRO A 1 274 ? 30.233 -21.063 23.906 1.00 63.50 274 PRO A N 1
ATOM 2025 C CA . PRO A 1 274 ? 29.283 -22.085 23.465 1.00 63.50 274 PRO A CA 1
ATOM 2026 C C . PRO A 1 274 ? 28.634 -21.785 22.103 1.00 63.50 274 PRO A C 1
ATOM 2028 O O . PRO A 1 274 ? 28.160 -22.709 21.443 1.00 63.50 274 PRO A O 1
ATOM 2031 N N . TRP A 1 275 ? 28.651 -20.522 21.658 1.00 69.69 275 TRP A N 1
ATOM 2032 C CA . TRP A 1 275 ? 27.992 -20.055 20.432 1.00 69.69 275 TRP A CA 1
ATOM 2033 C C . TRP A 1 275 ? 28.968 -19.734 19.304 1.00 69.69 275 TRP A C 1
ATOM 2035 O O . TRP A 1 275 ? 28.538 -19.316 18.232 1.00 69.69 275 TRP A O 1
ATOM 2045 N N . LYS A 1 276 ? 30.263 -20.017 19.472 1.00 72.94 276 LYS A N 1
ATOM 2046 C CA . LYS A 1 276 ? 31.285 -19.854 18.425 1.00 72.94 276 LYS A CA 1
ATOM 2047 C C . LYS A 1 276 ? 30.899 -20.483 17.081 1.00 72.94 276 LYS A C 1
ATOM 2049 O O . LYS A 1 276 ? 31.313 -20.014 16.023 1.00 72.94 276 LYS A O 1
ATOM 2054 N N . ASN A 1 277 ? 30.129 -21.570 17.130 1.00 71.69 277 ASN A N 1
ATOM 2055 C CA . ASN A 1 277 ? 29.666 -22.311 15.958 1.00 71.69 277 ASN A CA 1
ATOM 2056 C C . ASN A 1 277 ? 28.217 -21.971 15.553 1.00 71.69 277 ASN A C 1
ATOM 2058 O O . ASN A 1 277 ? 27.688 -22.586 14.628 1.00 71.69 277 ASN A O 1
ATOM 2062 N N . CYS A 1 278 ? 27.571 -21.013 16.220 1.00 76.44 278 CYS A N 1
ATOM 2063 C CA . CYS A 1 278 ? 26.252 -20.505 15.867 1.00 76.44 278 CYS A CA 1
ATOM 2064 C C . CYS A 1 278 ? 26.415 -19.447 14.768 1.00 76.44 278 CYS A C 1
ATOM 2066 O O . CYS A 1 278 ? 26.703 -18.285 15.032 1.00 76.44 278 CYS A O 1
ATOM 2068 N N . THR A 1 279 ? 26.263 -19.841 13.504 1.00 69.50 279 THR A N 1
ATOM 2069 C CA . THR A 1 279 ? 26.478 -18.952 12.342 1.00 69.50 279 THR A CA 1
ATOM 2070 C C . THR A 1 279 ? 25.281 -18.052 12.014 1.00 69.50 279 THR A C 1
ATOM 2072 O O . THR A 1 279 ? 25.190 -17.500 10.917 1.00 69.50 279 THR A O 1
ATOM 2075 N N . GLN A 1 280 ? 24.326 -17.943 12.935 1.00 68.12 280 GLN A N 1
ATOM 2076 C CA . GLN A 1 280 ? 23.021 -17.345 12.684 1.00 68.12 280 GLN A CA 1
ATOM 2077 C C . GLN A 1 280 ? 23.073 -15.841 12.960 1.00 68.12 280 GLN A C 1
ATOM 2079 O O . GLN A 1 280 ? 23.731 -15.391 13.887 1.00 68.12 280 GLN A O 1
ATOM 2084 N N . ALA A 1 281 ? 22.364 -15.053 12.146 1.00 56.22 281 ALA A N 1
ATOM 2085 C CA . ALA A 1 281 ? 22.344 -13.591 12.265 1.00 56.22 281 ALA A CA 1
ATOM 2086 C C . ALA A 1 281 ? 21.659 -13.085 13.551 1.00 56.22 281 ALA A C 1
ATOM 2088 O O . ALA A 1 281 ? 21.818 -11.921 13.913 1.00 56.22 281 ALA A O 1
ATOM 2089 N N . LEU A 1 282 ? 20.885 -13.943 14.224 1.00 61.50 282 LEU A N 1
ATOM 2090 C CA . LEU A 1 282 ? 20.283 -13.642 15.515 1.00 61.50 282 LEU A CA 1
ATOM 2091 C C . LEU A 1 282 ? 21.262 -13.948 16.644 1.00 61.50 282 LEU A C 1
ATOM 2093 O O . LEU A 1 282 ? 21.891 -15.003 16.680 1.00 61.50 282 LEU A O 1
ATOM 2097 N N . GLN A 1 283 ? 21.309 -13.025 17.598 1.00 74.31 283 GLN A N 1
ATOM 2098 C CA . GLN A 1 283 ? 21.955 -13.176 18.892 1.00 74.31 283 GLN A CA 1
ATOM 2099 C C . GLN A 1 283 ? 21.228 -14.255 19.721 1.00 74.31 283 GLN A C 1
ATOM 2101 O O . GLN A 1 283 ? 20.467 -13.931 20.627 1.00 74.31 283 GLN A O 1
ATOM 2106 N N . CYS A 1 284 ? 21.403 -15.540 19.385 1.00 72.75 284 CYS A N 1
ATOM 2107 C CA . CYS A 1 284 ? 20.670 -16.663 19.998 1.00 72.75 284 CYS A CA 1
ATOM 2108 C C . CYS A 1 284 ? 20.845 -16.764 21.524 1.00 72.75 284 CYS A C 1
ATOM 2110 O O . CYS A 1 284 ? 20.027 -17.381 22.195 1.00 72.75 284 CYS A O 1
ATOM 2112 N N . TRP A 1 285 ? 21.859 -16.112 22.098 1.00 70.75 285 TRP A N 1
ATOM 2113 C CA . TRP A 1 285 ? 22.002 -15.965 23.549 1.00 70.75 285 TRP A CA 1
ATOM 2114 C C . TRP A 1 285 ? 20.881 -15.147 24.212 1.00 70.75 285 TRP A C 1
ATOM 2116 O O . TRP A 1 285 ? 20.727 -15.237 25.424 1.00 70.75 285 TRP A O 1
ATOM 2126 N N . ASN A 1 286 ? 20.104 -14.368 23.452 1.00 69.56 286 ASN A N 1
ATOM 2127 C CA . ASN A 1 286 ? 18.965 -13.598 23.965 1.00 69.56 286 ASN A CA 1
ATOM 2128 C C . ASN A 1 286 ? 17.681 -14.429 24.130 1.00 69.56 286 ASN A C 1
ATOM 2130 O O . ASN A 1 286 ? 16.745 -13.951 24.764 1.00 69.56 286 ASN A O 1
ATOM 2134 N N . TYR A 1 287 ? 17.635 -15.626 23.543 1.00 70.12 287 TYR A N 1
ATOM 2135 C CA . TYR A 1 287 ? 16.449 -16.493 23.484 1.00 70.12 287 TYR A CA 1
ATOM 2136 C C . TYR A 1 287 ? 16.683 -17.861 24.143 1.00 70.12 287 TYR A C 1
ATOM 2138 O O . TYR A 1 287 ? 15.747 -18.574 24.467 1.00 70.12 287 TYR A O 1
ATOM 2146 N N . PHE A 1 288 ? 17.947 -18.188 24.416 1.00 71.69 288 PHE A N 1
ATOM 2147 C CA . PHE A 1 288 ? 18.369 -19.458 24.989 1.00 71.69 288 PHE A CA 1
ATOM 2148 C C . PHE A 1 288 ? 17.640 -19.807 26.300 1.00 71.69 288 PHE A C 1
ATOM 2150 O O . PHE A 1 288 ? 17.854 -19.146 27.321 1.00 71.69 288 PHE A O 1
ATOM 2157 N N . ASN A 1 289 ? 16.896 -20.920 26.294 1.00 68.69 289 ASN A N 1
ATOM 2158 C CA . ASN A 1 289 ? 16.197 -21.473 27.461 1.00 68.69 289 ASN A CA 1
ATOM 2159 C C . ASN A 1 289 ? 15.145 -20.512 28.067 1.00 68.69 289 ASN A C 1
ATOM 2161 O O . ASN A 1 289 ? 15.015 -20.412 29.294 1.00 68.69 289 ASN A O 1
ATOM 2165 N N . ASP A 1 290 ? 14.443 -19.748 27.224 1.00 75.44 290 ASP A N 1
ATOM 2166 C CA . ASP A 1 290 ? 13.390 -18.810 27.628 1.00 75.44 290 ASP A CA 1
ATOM 2167 C C . ASP A 1 290 ? 12.002 -19.475 27.809 1.00 75.44 290 ASP A C 1
ATOM 2169 O O . ASP A 1 290 ? 11.022 -18.818 28.191 1.00 75.44 290 ASP A O 1
ATOM 2173 N N . GLY A 1 291 ? 11.920 -20.790 27.583 1.00 77.12 291 GLY A N 1
ATOM 2174 C CA . GLY A 1 291 ? 10.715 -21.608 27.655 1.00 77.12 291 GLY A CA 1
ATOM 2175 C C . GLY A 1 291 ? 9.887 -21.614 26.367 1.00 77.12 291 GLY A C 1
ATOM 2176 O O . GLY A 1 291 ? 8.735 -22.072 26.387 1.00 77.12 291 GLY A O 1
ATOM 2177 N N . LYS A 1 292 ? 10.412 -21.087 25.257 1.00 81.69 292 LYS A N 1
ATOM 2178 C CA . LYS A 1 292 ? 9.783 -21.099 23.934 1.00 81.69 292 LYS A CA 1
ATOM 2179 C C . LYS A 1 292 ? 10.771 -21.633 22.913 1.00 81.69 292 LYS A C 1
ATOM 2181 O O . LYS A 1 292 ? 11.939 -21.313 22.932 1.00 81.69 292 LYS A O 1
ATOM 2186 N N . CYS A 1 293 ? 10.270 -22.423 21.968 1.00 85.38 293 CYS A N 1
ATOM 2187 C CA . CYS A 1 293 ? 11.116 -22.910 20.889 1.00 85.38 293 CYS A CA 1
ATOM 2188 C C . CYS A 1 293 ? 11.306 -21.844 19.799 1.00 85.38 293 CYS A C 1
ATOM 2190 O O . CYS A 1 293 ? 10.468 -21.705 18.895 1.00 85.38 293 CYS A O 1
ATOM 2192 N N . ASP A 1 294 ? 12.440 -21.151 19.828 1.00 86.12 294 ASP A N 1
ATOM 2193 C CA . ASP A 1 294 ? 12.909 -20.270 18.769 1.00 86.12 294 ASP A CA 1
ATOM 2194 C C . ASP A 1 294 ? 13.610 -21.079 17.673 1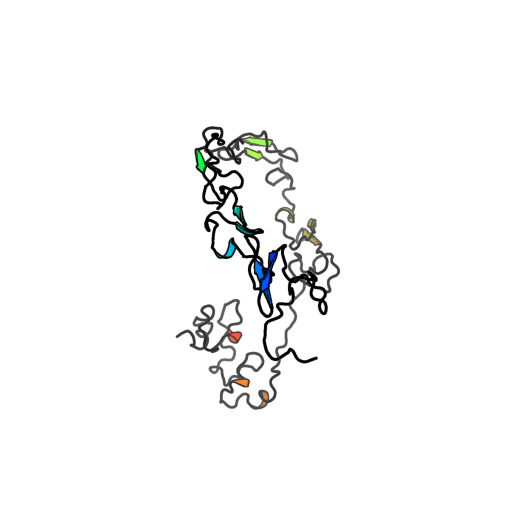.00 86.12 294 ASP A C 1
ATOM 2196 O O . ASP A 1 294 ? 14.815 -21.345 17.658 1.00 86.12 294 ASP A O 1
ATOM 2200 N N . VAL A 1 295 ? 12.816 -21.452 16.665 1.00 84.38 295 VAL A N 1
ATOM 2201 C CA . VAL A 1 295 ? 13.213 -22.324 15.543 1.00 84.38 295 VAL A CA 1
ATOM 2202 C C . VAL A 1 295 ? 14.481 -21.883 14.802 1.00 84.38 295 VAL A C 1
ATOM 2204 O O . VAL A 1 295 ? 15.144 -22.706 14.172 1.00 84.38 295 VAL A O 1
ATOM 2207 N N . GLN A 1 296 ? 14.841 -20.600 14.864 1.00 81.75 296 GLN A N 1
ATOM 2208 C CA . GLN A 1 296 ? 16.053 -20.061 14.240 1.00 81.75 296 GLN A CA 1
ATOM 2209 C C . GLN A 1 296 ? 17.330 -20.449 15.010 1.00 81.75 296 GLN A C 1
ATOM 2211 O O . GLN A 1 296 ? 18.396 -20.568 14.401 1.00 81.75 296 GLN A O 1
ATOM 2216 N N . CYS A 1 297 ? 17.205 -20.716 16.311 1.00 80.62 297 CYS A N 1
ATOM 2217 C CA . CYS A 1 297 ? 18.259 -21.173 17.215 1.00 80.62 297 CYS A CA 1
ATOM 2218 C C . CYS A 1 297 ? 18.213 -22.701 17.452 1.00 80.62 297 CYS A C 1
ATOM 2220 O O . CYS A 1 297 ? 19.102 -23.267 18.091 1.00 80.62 297 CYS A O 1
ATOM 2222 N N . ASN A 1 298 ? 17.254 -23.404 16.833 1.00 83.75 298 ASN A N 1
ATOM 2223 C CA . ASN A 1 298 ? 17.099 -24.860 16.884 1.00 83.75 298 ASN A CA 1
ATOM 2224 C C . ASN A 1 298 ? 18.102 -25.615 15.983 1.00 83.75 298 ASN A C 1
ATOM 2226 O O . ASN A 1 298 ? 17.743 -26.247 14.987 1.00 83.75 298 ASN A O 1
ATOM 2230 N N . ASN A 1 299 ? 19.393 -25.518 16.289 1.00 83.56 299 ASN A N 1
ATOM 2231 C CA . ASN A 1 299 ? 20.435 -26.297 15.624 1.00 83.56 299 ASN A CA 1
ATOM 2232 C C . ASN A 1 299 ? 21.613 -26.571 16.569 1.00 83.56 299 ASN A C 1
ATOM 2234 O O . ASN A 1 299 ? 21.765 -25.914 17.596 1.00 83.56 299 ASN A O 1
ATOM 2238 N N . SER A 1 300 ? 22.484 -27.514 16.203 1.00 78.31 300 SER A N 1
ATOM 2239 C CA . SER A 1 300 ? 23.609 -27.931 17.050 1.00 78.31 300 SER A CA 1
ATOM 2240 C C . SER A 1 300 ? 24.651 -26.837 17.303 1.00 78.31 300 SER A C 1
ATOM 2242 O O . SER A 1 300 ? 25.315 -26.874 18.332 1.00 78.31 300 SER A O 1
ATOM 2244 N N . GLY A 1 301 ? 24.823 -25.886 16.377 1.00 75.44 301 GLY A N 1
ATOM 2245 C CA . GLY A 1 301 ? 25.742 -24.754 16.544 1.00 75.44 301 GLY A CA 1
ATOM 2246 C C . GLY A 1 301 ? 25.220 -23.708 17.529 1.00 75.44 301 GLY A C 1
ATOM 2247 O O . GLY A 1 301 ? 26.014 -23.043 18.181 1.00 75.44 301 GLY A O 1
ATOM 2248 N N . CYS A 1 302 ? 23.896 -23.616 17.665 1.00 79.94 302 CYS A N 1
ATOM 2249 C CA . CYS A 1 302 ? 23.179 -22.716 18.568 1.00 79.94 302 CYS A CA 1
ATOM 2250 C C . CYS A 1 302 ? 22.536 -23.460 19.758 1.00 79.94 302 CYS A C 1
ATOM 2252 O O . CYS A 1 302 ? 21.625 -22.942 20.396 1.00 79.94 302 CYS A O 1
ATOM 2254 N N . LEU A 1 303 ? 23.019 -24.675 20.055 1.00 76.25 303 LEU A N 1
ATOM 2255 C CA . LEU A 1 303 ? 22.650 -25.487 21.222 1.00 76.25 303 LEU A CA 1
ATOM 2256 C C . LEU A 1 303 ? 21.151 -25.799 21.366 1.00 76.25 303 LEU A C 1
ATOM 2258 O O . LEU A 1 303 ? 20.661 -25.943 22.483 1.00 76.25 303 LEU A O 1
ATOM 2262 N N . TYR A 1 304 ? 20.440 -25.943 20.244 1.00 80.50 304 TYR A N 1
ATOM 2263 C CA . TYR A 1 304 ? 19.009 -26.275 20.209 1.00 80.50 304 TYR A CA 1
ATOM 2264 C C . TYR A 1 304 ? 18.147 -25.374 21.097 1.00 80.50 304 TYR A C 1
ATOM 2266 O O . TYR A 1 304 ? 17.209 -25.856 21.729 1.00 80.50 304 TYR A O 1
ATOM 2274 N N . ASP A 1 305 ? 18.498 -24.090 21.156 1.00 78.25 305 ASP A N 1
ATOM 2275 C CA . ASP A 1 305 ? 17.766 -23.099 21.939 1.00 78.25 305 ASP A CA 1
ATOM 2276 C C . ASP A 1 305 ? 17.598 -23.479 23.420 1.00 78.25 305 ASP A C 1
ATOM 2278 O O . ASP A 1 305 ? 16.520 -23.438 24.000 1.00 78.25 305 ASP A O 1
ATOM 2282 N N . GLY A 1 306 ? 18.671 -23.982 24.034 1.00 72.00 306 GLY A N 1
ATOM 2283 C CA . GLY A 1 306 ? 18.615 -24.396 25.437 1.00 72.00 306 GLY A CA 1
ATOM 2284 C C . GLY A 1 306 ? 17.742 -25.624 25.693 1.00 72.00 306 GLY A C 1
ATOM 2285 O O . GLY A 1 306 ? 17.405 -25.880 26.841 1.00 72.00 306 GLY A O 1
ATOM 2286 N N . PHE A 1 307 ? 17.459 -26.413 24.649 1.00 72.94 307 PHE A N 1
ATOM 2287 C CA . PHE A 1 307 ? 16.556 -27.569 24.647 1.00 72.94 307 PHE A CA 1
ATOM 2288 C C . PHE A 1 307 ? 15.059 -27.238 24.693 1.00 72.94 307 PHE A C 1
ATOM 2290 O O . PHE A 1 307 ? 14.265 -28.173 24.673 1.00 72.94 307 PHE A O 1
ATOM 2297 N N . ASP A 1 308 ? 14.650 -25.968 24.624 1.00 78.44 308 ASP A N 1
ATOM 2298 C CA . ASP A 1 308 ? 13.225 -25.600 24.533 1.00 78.44 308 ASP A CA 1
ATOM 2299 C C . ASP A 1 308 ?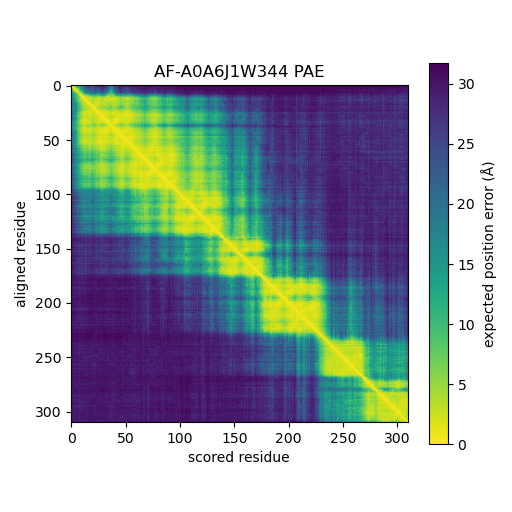 12.540 -26.136 23.263 1.00 78.44 308 ASP A C 1
ATOM 2301 O O . ASP A 1 308 ? 11.315 -26.258 23.186 1.00 78.44 308 ASP A O 1
ATOM 2305 N N . CYS A 1 309 ? 13.337 -26.480 22.252 1.00 72.06 309 CYS A N 1
ATOM 2306 C CA . CYS A 1 309 ? 12.887 -27.057 20.992 1.00 72.06 309 CYS A CA 1
ATOM 2307 C C . CYS A 1 309 ? 12.874 -28.596 20.931 1.00 72.06 309 CYS A C 1
ATOM 2309 O O . CYS A 1 309 ? 12.585 -29.139 19.856 1.00 72.06 309 CYS A O 1
ATOM 2311 N N . GLN A 1 310 ? 13.211 -29.297 22.020 1.00 68.06 310 GLN A N 1
A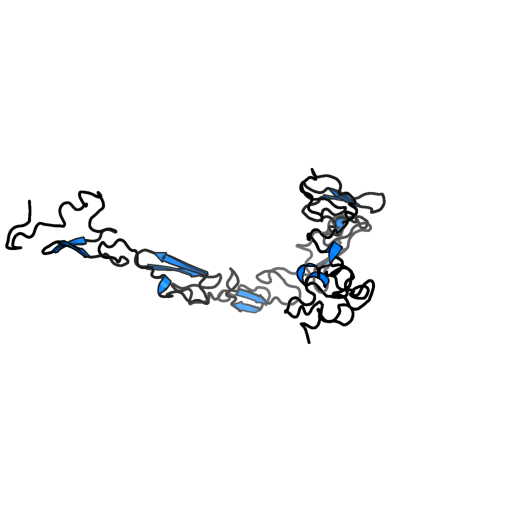TOM 2312 C CA . GLN A 1 310 ? 13.188 -30.767 22.116 1.00 68.06 310 GLN A CA 1
ATOM 2313 C C . GLN A 1 310 ? 12.053 -31.262 23.013 1.00 68.06 310 GLN A C 1
ATOM 2315 O O . GLN A 1 310 ? 11.427 -32.275 22.619 1.00 68.06 310 GLN A O 1
#

Foldseek 3Di:
DDDDDDLPDQDFQCPPQADPPPRHGQAPPPWDWDGDRPHIATHEDQQFDDRRSPDGDFPCVVVQADPVFFPDWAGDRNDIAGDGAQQFDDRRSPDGNCLPPVPQAPDPWDWDQDRNDNSRIATHEDQQFDDRRSPDRQQDPPPQAAPPPWDWHGDRRGIATDEDPQFDDRNSPHGPPQPCVVVQAPDPWDWDADPDPVRIATWEDAQFAARRRPDGHNVRRTGTHDHDDDDDDDQADPDPPLVVQAPPLDQDPSQCAVSSPRSVCSNPDPDPDLLPQVPAPDPLRVQAPVLAQPVSLCDNNSPHSVVSND

Sequence (310 aa):
PPPGVHCEINIDDCSPATDPQTLTPKCFNKGRCVDKVGGYSCLCLPGFVGERCEGDVNECLSNPCDQRGTQNCVQRVNDYKCECRPGYTGRRCETVFNGCQEGPCQNGGTCAVASNTKHGYICKCPPGLDGITCENDLRSCGMLRCLNGGTCVPSARQSRCMCAPGFTGPECQFHAHNPCHSGPCYNEGTCQFSPEPPHYRCLCPVNFNGLNCHLLDFEFPGGPGQDIPPPLVEEKCEIPGCPGLAGNKICNAECNNHACSWDGGDCSLNFNDPWKNCTQALQCWNYFNDGKCDVQCNNSGCLYDGFDCQ

=== Feature glossary ===
Annotated list of the representations used here:

Nearest PDB structures. The Foldseek neighbor list gives the closest experimentally determined structures in the PDB, ranked by structural alignment. TM-score near 1 means near-identical fold; near 0.3 means only rough topology match. This is how one finds what a novel AlphaFold prediction most resembles in the solved-structure universe.

Foldseek 3Di. Foldseek's 3Di representation compresses backbone geometry into a per-residue letter drawn from a learned twenty-state alphabet. It captures the tertiary interaction pattern around each residue — which residues are packed against it in space, regardless of where they are in sequence.

Radius of gyration, Cα contacts, bounding box. Radius of gyration (Rg) is the root-mean-square distance of Cα atoms from their centroid — a single number for overall size and compactness. A globular domain of N residues has Rg ≈ 2.2·N^0.38 Å; an extended or disordered chain has a much larger Rg. The Cα contact count is the number of residue pairs whose Cα atoms are within 8 Å and are more than four positions apart in sequence — a standard proxy for tertiary packing density. The bounding box is the smallest axis-aligned box enclosing all Cα atoms.

InterPro / GO / CATH / organism. The annotation block draws on four external resources. InterPro: which protein families and domains the sequence belongs to. GO: standardized terms for what the protein does, what process it participates in, and where in the cell it acts. CATH: which structural fold it has in the CATH hierarchy. Organism: the species of origin.

mmCIF coordinates. The mmCIF block holds the 3D Cartesian coordinates of each backbone atom (N, Cα, C, O) in ångströms. mmCIF is the PDB's canonical archive format — a tagged-loop text representation of the atomic model.

pLDDT. pLDDT is the predicted lDDT-Cα score: AlphaFold's confidence that the local environment of each residue (all inter-atomic distances within 15 Å) is correctly placed. It is a per-residue number between 0 and 100, with higher meaning more reliable.

Backbone torsions (φ/ψ). φ (phi) and ψ (psi) are the two rotatable backbone dihedrals per residue: φ is the C(i-1)–N–Cα–C torsion, ψ is the N–Cα–C–N(i+1) torsion, both in degrees on (−180°, 180°]. α-helical residues cluster near (−60°, −45°); β-strand residues near (−120°, +130°). A Ramachandran plot is simply a scatter of (φ, ψ) for every residue.

B-factor. For experimental (PDB) structures, the B-factor (temperature factor) quantifies the positional spread of each atom in the crystal — a combination of thermal vibration and static disorder — in units of Å². High B-factors mark flexible loops or poorly resolved regions; low B-factors mark the rigid, well-ordered core.

Secondary structure (3-state, P-SEA). SS3 is a coarse helix/strand/coil call (letters a/b/c) made by the P-SEA algorithm from inter-Cα distances and dihedrals. It is less detailed than DSSP but needs only Cα positions.

Predicted aligned error. Predicted aligned error is AlphaFold's pairwise confidence. Unlike pLDDT (per-residue), PAE is per-residue-pair and captures whether two parts of the structure are correctly placed relative to each other. Units are ångströms of expected positional error.

Solvent-accessible surface area. Solvent-accessible surface area (SASA) is the area in Å² traced out by the centre of a 1.4 Å probe sphere (a water molecule) rolled over the protein's van der Waals surface (Shrake–Rupley / Lee–Richards construction). Buried residues have near-zero SASA; fully exposed residues can exceed 200 Å². The total SASA scales roughly with the numb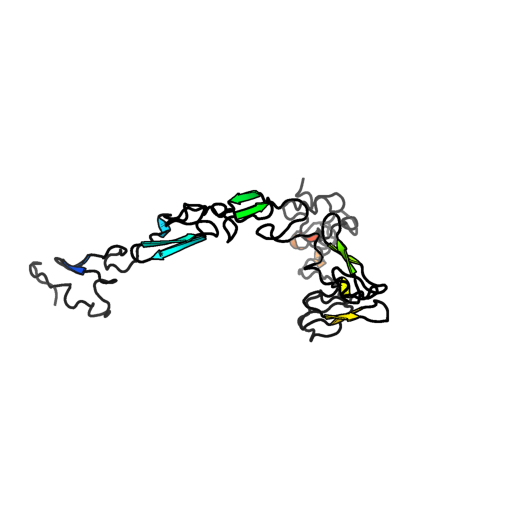er of surface residues.

Secondary structure (8-state, DSSP). The SS8 string is DSSP's per-residue secondary-structure call. α-helix (H) means an i→i+4 H-bond ladder; β-strand (E) means the residue participates in a β-sheet; 3₁₀ (G) and π (I) are tighter and wider helices; T/S are turns/bends; '-' is loop.

Rendered structure images. Structure images are PyMOL renders from six orthogonal camera directions. Cartoon representation draws helices as coils and strands as arrows; sticks shows the backbone as bonds; surface shows the solvent-excluded envelope. Rainbow coloring maps sequence position to hue (blue→red, N→C); chain coloring assigns a distinct color per polypeptide.

Sequence. The amino-acid sequence is the protein's primary structure: the linear order of residues from the N-terminus to the C-terminus, written in one-letter code. Everything else here — the 3D coordinates, the secondary structure, the domain annotations — is ultimately a consequence of this string.

Contact-map, Ramachandran, and PAE plots. Three diagnostic plots accompany the record. The Cα contact map visualizes the tertiary structure as a 2D adjacency matrix (8 Å cutoff, sequence-local contacts suppressed). The Ramachandran plot shows the distribution of backbone (φ, ψ) torsions, with points in the α and β basins reflecting secondary structure content. The PAE plot shows AlphaFold's inter-residue confidence as a color matrix.